Protein AF-A0A6B2CU46-F1 (afdb_monomer_lite)

Foldseek 3Di:
DCPDDDPLVVLLVVLVVQCVVAAPQKFKWKFFADPVRDTDIGTSVVCNVVSVCSVGRPRIDIDIDGDPWEKQKAKPNHRALEDEDAAFDKIKIKIFIPWFFQWKWKDKPPDPDIDIDGGGIGMDIDMDTHHNDFDKIKMKMWTQHPNRDIDIGIHIYGHKDWDWAWDKDQADDFFWWFQKKKAFFLVVLLLVLCVCQVVQFWWKKWKFDADDDPVDTDTDIDIFGRRHDVSSVVVNVVSVVVCVRDRTMTIMTGTPGTDGDDPVNNVSSPPHRMMTTTIDTDID

Sequence (284 aa):
MWRGRLQEWAVEAFLRQLAQLSTGSSRLYVVYRRPSGEEVKRAVDELLAARSEWSFLTEGRVVEEVLQRGIDVRVDGTPAPVVERAPGSRLVVEVVATDDLLAVRHRLNVWAEEREEGVSGRRYVFEVEAPAEPGAYALEVEGVFRDGARDRKTVTIKVRGRCRRGVTKFEVGPGDVLRAVQATSVQDAESLLNYFAGRGLVFVFEVGARKADPETELSLNAKFAVSGAEARNRALRLLRAVQDVSPAVDAVFRFKQPAAVDEDMVQRFKGRPLKYEVEVEEEC

pLDDT: mean 89.03, std 9.2, range [34.53, 98.0]

Radius of gyration: 34.86 Å; chains: 1; bounding box: 71×40×106 Å

Structure (mmCIF, N/CA/C/O backbone):
data_AF-A0A6B2CU46-F1
#
_entry.id   AF-A0A6B2CU46-F1
#
loop_
_atom_site.group_PDB
_atom_site.id
_atom_site.type_symbol
_atom_site.label_atom_id
_atom_site.label_alt_id
_atom_site.label_comp_id
_atom_site.label_asym_id
_atom_site.label_entity_id
_atom_site.label_seq_id
_atom_site.pdbx_PDB_ins_code
_atom_site.Cartn_x
_atom_site.Cartn_y
_atom_site.Cartn_z
_atom_site.occupancy
_atom_site.B_iso_or_equiv
_atom_site.auth_seq_id
_atom_site.auth_comp_id
_atom_site.auth_asym_id
_atom_site.auth_atom_id
_atom_site.pdbx_PDB_model_num
ATOM 1 N N . MET A 1 1 ? -33.446 9.745 72.083 1.00 34.69 1 MET A N 1
ATOM 2 C CA . MET A 1 1 ? -32.375 8.911 71.496 1.00 34.69 1 MET A CA 1
ATOM 3 C C . MET A 1 1 ? -32.648 8.791 69.994 1.00 34.69 1 MET A C 1
ATOM 5 O O . MET A 1 1 ? -33.340 7.877 69.572 1.00 34.69 1 MET A O 1
ATOM 9 N N . TRP A 1 2 ? -32.220 9.776 69.196 1.00 34.53 2 TRP A N 1
ATOM 10 C CA . TRP A 1 2 ? -32.436 9.796 67.741 1.00 34.53 2 TRP A CA 1
ATOM 11 C C . TRP A 1 2 ? -31.363 8.930 67.073 1.00 34.53 2 TRP A C 1
ATOM 13 O O . TRP A 1 2 ? -30.289 9.417 66.736 1.00 34.53 2 TRP A O 1
ATOM 23 N N . ARG A 1 3 ? -31.609 7.623 66.938 1.00 42.53 3 ARG A N 1
ATOM 24 C CA . ARG A 1 3 ? -30.799 6.789 66.039 1.00 42.53 3 ARG A CA 1
ATOM 25 C C . ARG A 1 3 ? -31.138 7.210 64.611 1.00 42.53 3 ARG A C 1
ATOM 27 O O . ARG A 1 3 ? -32.298 7.120 64.212 1.00 42.53 3 ARG A O 1
ATOM 34 N N . GLY A 1 4 ? -30.147 7.749 63.903 1.00 51.62 4 GLY A N 1
ATOM 35 C CA . GLY A 1 4 ? -30.288 8.322 62.569 1.00 51.62 4 GLY A CA 1
ATOM 36 C C . GLY A 1 4 ? -30.968 7.359 61.603 1.00 51.62 4 GLY A C 1
ATOM 37 O O . GLY A 1 4 ? -30.403 6.333 61.236 1.00 51.62 4 GLY A O 1
ATOM 38 N N . ARG A 1 5 ? -32.195 7.692 61.191 1.00 61.97 5 ARG A N 1
ATOM 39 C CA . ARG A 1 5 ? -32.787 7.108 59.988 1.00 61.97 5 ARG A CA 1
ATOM 40 C C . ARG A 1 5 ? -32.054 7.707 58.797 1.00 61.97 5 ARG A C 1
ATOM 42 O O . ARG A 1 5 ? -32.047 8.927 58.643 1.00 61.97 5 ARG A O 1
ATOM 49 N N . LEU A 1 6 ? -31.458 6.844 57.981 1.00 67.56 6 LEU A N 1
ATOM 50 C CA . LEU A 1 6 ? -30.960 7.202 56.660 1.00 67.56 6 LEU A CA 1
ATOM 51 C C . LEU A 1 6 ? -32.095 7.906 55.902 1.00 67.56 6 LEU A C 1
ATOM 53 O O . LEU A 1 6 ? -33.184 7.350 55.755 1.00 67.56 6 LEU A O 1
ATOM 57 N N . GLN A 1 7 ? -31.876 9.148 55.482 1.00 81.62 7 GLN A N 1
ATOM 58 C CA . GLN A 1 7 ? -32.862 9.871 54.691 1.00 81.62 7 GLN A CA 1
ATOM 59 C C . GLN A 1 7 ? -32.649 9.511 53.221 1.00 81.62 7 GLN A C 1
ATOM 61 O O . GLN A 1 7 ? -31.747 10.043 52.582 1.00 81.62 7 GLN A O 1
ATOM 66 N N . GLU A 1 8 ? -33.458 8.587 52.693 1.00 83.25 8 GLU A N 1
ATOM 67 C CA . GLU A 1 8 ? -33.304 8.065 51.324 1.00 83.25 8 GLU A CA 1
ATOM 68 C C . GLU A 1 8 ? -33.264 9.174 50.266 1.00 83.25 8 GLU A C 1
ATOM 70 O O . GLU A 1 8 ? -32.451 9.116 49.351 1.00 83.25 8 GLU A O 1
ATOM 75 N N . TRP A 1 9 ? -34.064 10.232 50.431 1.00 86.88 9 TRP A N 1
ATOM 76 C CA . TRP A 1 9 ? -34.057 11.380 49.519 1.00 86.88 9 TRP A CA 1
ATOM 77 C C . TRP A 1 9 ? -32.699 12.101 49.481 1.00 86.88 9 TRP A C 1
ATOM 79 O O . TRP A 1 9 ? -32.288 12.581 48.426 1.00 86.88 9 TRP A O 1
ATOM 89 N N . ALA A 1 10 ? -31.987 12.161 50.611 1.00 86.06 10 ALA A N 1
ATOM 90 C CA . ALA A 1 10 ? -30.682 12.806 50.706 1.00 86.06 10 ALA A CA 1
ATOM 91 C C . ALA A 1 10 ? -29.593 11.939 50.059 1.00 86.06 10 ALA A C 1
ATOM 93 O O . ALA A 1 10 ? -28.716 12.465 49.378 1.00 86.06 10 ALA A O 1
ATOM 94 N N . VAL A 1 11 ? -29.686 10.612 50.211 1.00 87.75 11 VAL A N 1
ATOM 95 C CA . VAL A 1 11 ? -28.794 9.661 49.529 1.00 87.75 11 VAL A CA 1
ATOM 96 C C . VAL A 1 11 ? -29.018 9.703 48.020 1.00 87.75 11 VAL A C 1
ATOM 98 O O . VAL A 1 11 ? -28.054 9.779 47.265 1.00 87.75 11 VAL A O 1
ATOM 101 N N . GLU A 1 12 ? -30.273 9.738 47.570 1.00 91.12 12 GLU A N 1
ATOM 102 C CA . GLU A 1 12 ? -30.599 9.864 46.150 1.00 91.12 12 GLU A CA 1
ATOM 103 C C . GLU A 1 12 ? -30.050 11.167 45.552 1.00 91.12 12 GLU A C 1
ATOM 105 O O . GLU A 1 12 ? -29.415 11.140 44.499 1.00 91.12 12 GLU A O 1
ATOM 110 N N . ALA A 1 13 ? -30.255 12.304 46.226 1.00 89.50 13 ALA A N 1
ATOM 111 C CA . ALA A 1 13 ? -29.740 13.599 45.782 1.00 89.50 13 ALA A CA 1
ATOM 112 C C . ALA A 1 13 ? -28.205 13.610 45.711 1.00 89.50 13 ALA A C 1
ATOM 114 O O . ALA A 1 13 ? -27.639 14.073 44.721 1.00 89.50 13 ALA A O 1
ATOM 115 N N . PHE A 1 14 ? -27.540 13.038 46.717 1.00 90.00 14 PHE A N 1
ATOM 116 C CA . PHE A 1 14 ? -26.087 12.902 46.748 1.00 90.00 14 PHE A CA 1
ATOM 117 C C . PHE A 1 14 ? -25.562 12.022 45.607 1.00 90.00 14 PHE A C 1
ATOM 119 O O . PHE A 1 14 ? -24.661 12.433 44.880 1.00 90.00 14 PHE A O 1
ATOM 126 N N . LEU A 1 15 ? -26.153 10.844 45.385 1.00 91.31 15 LEU A N 1
ATOM 127 C CA . LEU A 1 15 ? -25.766 9.956 44.286 1.00 91.31 15 LEU A CA 1
ATOM 128 C C . LEU A 1 15 ? -26.028 10.599 42.917 1.00 91.31 15 LEU A C 1
ATOM 130 O O . LEU A 1 15 ? -25.202 10.476 42.020 1.00 91.31 15 LEU A O 1
ATOM 134 N N . ARG A 1 16 ? -27.124 11.351 42.748 1.00 90.94 16 ARG A N 1
ATOM 135 C CA . ARG A 1 16 ? -27.371 12.126 41.519 1.00 90.94 16 ARG A CA 1
ATOM 136 C C . ARG A 1 16 ? -26.313 13.210 41.306 1.00 90.94 16 ARG A C 1
ATOM 138 O O . ARG A 1 16 ? -25.863 13.390 40.180 1.00 90.94 16 ARG A O 1
ATOM 145 N N . GLN A 1 17 ? -25.886 13.894 42.365 1.00 89.69 17 GLN A N 1
ATOM 146 C CA . GLN A 1 17 ? -24.805 14.878 42.292 1.00 89.69 17 GLN A CA 1
ATOM 147 C C . GLN A 1 17 ? -23.464 14.216 41.936 1.00 89.69 17 GLN A C 1
ATOM 149 O O . GLN A 1 17 ? -22.749 14.715 41.074 1.00 89.69 17 GLN A O 1
ATOM 154 N N . LEU A 1 18 ? -23.137 13.060 42.522 1.00 87.31 18 LEU A N 1
ATOM 155 C CA . LEU A 1 18 ? -21.948 12.290 42.139 1.00 87.31 18 LEU A CA 1
ATOM 156 C C . LEU A 1 18 ? -22.021 11.785 40.687 1.00 87.31 18 LEU A C 1
ATOM 158 O O . LEU A 1 18 ? -21.016 11.788 39.979 1.00 87.31 18 LEU A O 1
ATOM 162 N N . ALA A 1 19 ? -23.201 11.390 40.209 1.00 84.06 19 ALA A N 1
ATOM 163 C CA . ALA A 1 19 ? -23.390 10.998 38.815 1.00 84.06 19 ALA A CA 1
ATOM 164 C C . ALA A 1 19 ? -23.128 12.175 37.861 1.00 84.06 19 ALA A C 1
ATOM 166 O O . ALA A 1 19 ? -22.536 11.977 36.807 1.00 84.06 19 ALA A O 1
ATOM 167 N N . GLN A 1 20 ? -23.502 13.400 38.252 1.00 82.81 20 GLN A N 1
ATOM 168 C CA . GLN A 1 20 ? -23.195 14.624 37.500 1.00 82.81 20 GLN A CA 1
ATOM 169 C C . GLN A 1 20 ? -21.708 15.002 37.531 1.00 82.81 20 GLN A C 1
ATOM 171 O O . GLN A 1 20 ? -21.229 15.642 36.601 1.00 82.81 20 GLN A O 1
ATOM 176 N N . LEU A 1 21 ? -20.990 14.634 38.598 1.00 80.25 21 LEU A N 1
ATOM 177 C CA . LEU A 1 21 ? -19.546 14.860 38.729 1.00 80.25 21 LEU A CA 1
ATOM 178 C C . LEU A 1 21 ? -18.707 13.806 38.001 1.00 80.25 21 LEU A C 1
ATOM 180 O O . LEU A 1 21 ? -17.525 14.038 37.761 1.00 80.25 21 LEU A O 1
ATOM 184 N N . SER A 1 22 ? -19.297 12.661 37.651 1.00 71.88 22 SER A N 1
ATOM 185 C CA . SER A 1 22 ? -18.637 11.704 36.767 1.00 71.88 22 SER A CA 1
ATOM 186 C C . SER A 1 22 ? -18.470 12.352 35.398 1.00 71.88 22 SER A C 1
ATOM 188 O O . SER A 1 22 ? -19.423 12.865 34.810 1.00 71.88 22 SER A O 1
ATOM 190 N N . THR A 1 23 ? -17.240 12.357 34.907 1.00 64.56 23 THR A N 1
ATOM 191 C CA . THR A 1 23 ? -16.899 12.926 33.608 1.00 64.56 23 THR A CA 1
ATOM 192 C C . THR A 1 23 ? -16.724 11.808 32.591 1.00 64.56 23 THR A C 1
ATOM 194 O O . THR A 1 23 ? -16.854 10.623 32.895 1.00 64.56 23 THR A O 1
ATOM 197 N N . GLY A 1 24 ? -16.393 12.166 31.356 1.00 58.47 24 GLY A N 1
ATOM 198 C CA . GLY A 1 24 ? -15.990 11.161 30.387 1.00 58.47 24 GLY A CA 1
ATOM 199 C C . GLY A 1 24 ? -14.755 10.362 30.782 1.00 58.47 24 GLY A C 1
ATOM 200 O O . GLY A 1 24 ? -14.690 9.143 30.669 1.00 58.47 24 GLY A O 1
ATOM 201 N N . SER A 1 25 ? -13.755 11.061 31.295 1.00 63.88 25 SER A N 1
ATOM 202 C CA . SER A 1 25 ? -12.465 10.481 31.648 1.00 63.88 25 SER A CA 1
ATOM 203 C C . SER A 1 25 ? -12.424 9.881 33.049 1.00 63.88 25 SER A C 1
ATOM 205 O O . SER A 1 25 ? -11.448 9.214 33.382 1.00 63.88 25 SER A O 1
ATOM 207 N N . SER A 1 26 ? -13.437 10.116 33.884 1.00 72.25 26 SER A N 1
ATOM 208 C CA . SER A 1 26 ? -13.457 9.624 35.256 1.00 72.25 26 SER A CA 1
ATOM 209 C C . SER A 1 26 ? -14.847 9.218 35.713 1.00 72.25 26 SER A C 1
ATOM 211 O O . SER A 1 26 ? -15.834 9.918 35.495 1.00 72.25 26 SER A O 1
ATOM 213 N N . ARG A 1 27 ? -14.927 8.069 36.380 1.00 82.31 27 ARG A N 1
ATOM 214 C CA . ARG A 1 27 ? -16.175 7.563 36.948 1.00 82.31 27 ARG A CA 1
ATOM 215 C C . ARG A 1 27 ? -16.039 7.452 38.448 1.00 82.31 27 ARG A C 1
ATOM 217 O O . ARG A 1 27 ? -15.029 6.970 38.963 1.00 82.31 27 ARG A O 1
ATOM 224 N N . LEU A 1 28 ? -17.073 7.915 39.138 1.00 84.94 28 LEU A N 1
ATOM 225 C CA . LEU A 1 28 ? -17.139 7.836 40.584 1.00 84.94 28 LEU A CA 1
ATOM 226 C C . LEU A 1 28 ? -17.748 6.499 41.003 1.00 84.94 28 LEU A C 1
ATOM 228 O O . LEU A 1 28 ? -18.774 6.049 40.483 1.00 84.94 28 LEU A O 1
ATOM 232 N N . TYR A 1 29 ? -17.098 5.882 41.977 1.00 90.56 29 TYR A N 1
ATOM 233 C CA . TYR A 1 29 ? -17.535 4.675 42.655 1.00 90.56 29 TYR A CA 1
ATOM 234 C C . TYR A 1 29 ? -17.747 4.981 44.131 1.00 90.56 29 TYR A C 1
ATOM 236 O O . TYR A 1 29 ? -17.092 5.858 44.694 1.00 90.56 29 TYR A O 1
ATOM 244 N N . VAL A 1 30 ? -18.612 4.211 44.784 1.00 92.31 30 VAL A N 1
ATOM 245 C CA . VAL A 1 30 ? -18.645 4.148 46.246 1.00 92.31 30 VAL A CA 1
ATOM 246 C C . VAL A 1 30 ? -18.115 2.788 46.671 1.00 92.31 30 VAL A C 1
ATOM 248 O O . VAL A 1 30 ? -18.623 1.748 46.244 1.00 92.31 30 VAL A O 1
ATOM 251 N N . VAL A 1 31 ? -17.066 2.808 47.491 1.00 94.12 31 VAL A N 1
ATOM 252 C CA . VAL A 1 31 ? -16.520 1.623 48.153 1.00 94.12 31 VAL A CA 1
ATOM 253 C C . VAL A 1 31 ? -17.077 1.580 49.564 1.00 94.12 31 VAL A C 1
ATOM 255 O O . VAL A 1 31 ? -16.878 2.526 50.324 1.00 94.12 31 VAL A O 1
ATOM 258 N N . TYR A 1 32 ? -17.778 0.508 49.916 1.00 92.69 32 TYR A N 1
ATOM 259 C CA . TYR A 1 32 ? -18.438 0.362 51.210 1.00 92.69 32 TYR A CA 1
ATOM 260 C C . TYR A 1 32 ? -18.406 -1.097 51.683 1.00 92.69 32 TYR A C 1
ATOM 262 O O . TYR A 1 32 ? -18.176 -2.013 50.894 1.00 92.69 32 TYR A O 1
ATOM 270 N N . ARG A 1 33 ? -18.623 -1.331 52.981 1.00 92.50 33 ARG A N 1
ATOM 271 C CA . ARG A 1 33 ? -18.603 -2.677 53.568 1.00 92.50 33 ARG A CA 1
ATOM 272 C C . ARG A 1 33 ? -20.021 -3.177 53.832 1.00 92.50 33 ARG A C 1
ATOM 274 O O . ARG A 1 33 ? -20.821 -2.487 54.460 1.00 92.50 33 ARG A O 1
ATOM 281 N N . ARG A 1 34 ? -20.341 -4.383 53.364 1.00 90.25 34 ARG A N 1
ATOM 282 C CA . ARG A 1 34 ? -21.617 -5.054 53.657 1.00 90.25 34 ARG A CA 1
ATOM 283 C C . ARG A 1 34 ? -21.632 -5.612 55.089 1.00 90.25 34 ARG A C 1
ATOM 285 O O . ARG A 1 34 ? -20.566 -5.833 55.662 1.00 90.25 34 ARG A O 1
ATOM 292 N N . PRO A 1 35 ? -22.808 -5.944 55.659 1.00 85.25 35 PRO A N 1
ATOM 293 C CA . PRO A 1 35 ? -22.903 -6.576 56.981 1.00 85.25 35 PRO A CA 1
ATOM 294 C C . PRO A 1 35 ? -22.145 -7.906 57.093 1.00 85.25 35 PRO A C 1
ATOM 296 O O . PRO A 1 35 ? -21.749 -8.296 58.185 1.00 85.25 35 PRO A O 1
ATOM 299 N N . SER A 1 36 ? -21.915 -8.586 55.965 1.00 87.50 36 SER A N 1
ATOM 300 C CA . SER A 1 36 ? -21.081 -9.790 55.870 1.00 87.50 36 SER A CA 1
ATOM 301 C C . SER A 1 36 ? -19.582 -9.529 56.082 1.00 87.50 36 SER A C 1
ATOM 303 O O . SER A 1 36 ? -18.818 -10.481 56.203 1.00 87.50 36 SER A O 1
ATOM 305 N N . GLY A 1 37 ? -19.147 -8.266 56.101 1.00 86.56 37 GLY A N 1
ATOM 306 C CA . GLY A 1 37 ? -17.740 -7.865 56.168 1.00 86.56 37 GLY A CA 1
ATOM 307 C C . GLY A 1 37 ? -17.064 -7.682 54.804 1.00 86.56 37 GLY A C 1
ATOM 308 O O . GLY A 1 37 ? -15.946 -7.174 54.752 1.00 86.56 37 GLY A O 1
ATOM 309 N N . GLU A 1 38 ? -17.738 -8.039 53.708 1.00 90.50 38 GLU A N 1
ATOM 310 C CA . GLU A 1 38 ? -17.250 -7.876 52.332 1.00 90.50 38 GLU A CA 1
ATOM 311 C C . GLU A 1 38 ? -17.122 -6.386 51.965 1.00 90.50 38 GLU A C 1
ATOM 313 O O . GLU A 1 38 ? -18.088 -5.632 52.106 1.00 90.50 38 GLU A O 1
ATOM 318 N N . GLU A 1 39 ? -15.946 -5.952 51.494 1.00 92.38 39 GLU A N 1
ATOM 319 C CA . GLU A 1 39 ? -15.770 -4.627 50.883 1.00 92.38 39 GLU A CA 1
ATOM 320 C C . GLU A 1 39 ? -16.187 -4.702 49.409 1.00 92.38 39 GLU A C 1
ATOM 322 O O . GLU A 1 39 ? -15.648 -5.492 48.637 1.00 92.38 39 GLU A O 1
ATOM 327 N N . VAL A 1 40 ? -17.165 -3.885 49.028 1.00 91.88 40 VAL A N 1
ATOM 328 C CA . VAL A 1 40 ? -17.757 -3.865 47.691 1.00 91.88 40 VAL A CA 1
ATOM 329 C C . VAL A 1 40 ? -17.550 -2.488 47.082 1.00 91.88 40 VAL A C 1
ATOM 331 O O . VAL A 1 40 ? -17.683 -1.465 47.752 1.00 91.88 40 VAL A O 1
ATOM 334 N N . LYS A 1 41 ? -17.243 -2.462 45.787 1.00 92.75 41 LYS A N 1
ATOM 335 C CA . LYS A 1 41 ? -17.106 -1.247 44.989 1.00 92.75 41 LYS A CA 1
ATOM 336 C C . LYS A 1 41 ? -18.197 -1.218 43.927 1.00 92.75 41 LYS A C 1
ATOM 338 O O . LYS A 1 41 ? -18.293 -2.146 43.127 1.00 92.75 41 LYS A O 1
ATOM 343 N N . ARG A 1 42 ? -19.005 -0.159 43.908 1.00 89.31 42 ARG A N 1
ATOM 344 C CA . ARG A 1 42 ? -20.113 0.008 42.954 1.00 89.31 42 ARG A CA 1
ATOM 345 C C . ARG A 1 42 ? -20.065 1.357 42.266 1.00 89.31 42 ARG A C 1
ATOM 347 O O . ARG A 1 42 ? -19.739 2.358 42.901 1.00 89.31 42 ARG A O 1
ATOM 354 N N . ALA A 1 43 ? -20.392 1.372 40.977 1.00 87.06 43 ALA A N 1
ATOM 355 C CA . ALA A 1 43 ? -20.532 2.613 40.233 1.00 87.06 43 ALA A CA 1
ATOM 356 C C . ALA A 1 43 ? -21.768 3.390 40.720 1.00 87.06 43 ALA A C 1
ATOM 358 O O . ALA A 1 43 ? -22.761 2.797 41.146 1.00 87.06 43 ALA A O 1
ATOM 359 N N . VAL A 1 44 ? -21.709 4.722 40.684 1.00 88.81 44 VAL A N 1
ATOM 360 C CA . VAL A 1 44 ? -22.781 5.577 41.225 1.00 88.81 44 VAL A CA 1
ATOM 361 C C . VAL A 1 44 ? -24.124 5.379 40.504 1.00 88.81 44 VAL A C 1
ATOM 363 O O . VAL A 1 44 ? -25.173 5.394 41.145 1.00 88.81 44 VAL A O 1
ATOM 366 N N . ASP A 1 45 ? -24.117 5.144 39.196 1.00 82.56 45 ASP A N 1
ATOM 367 C CA . ASP A 1 45 ? -25.310 4.856 38.391 1.00 82.56 45 ASP A CA 1
ATOM 368 C C . ASP A 1 45 ? -25.920 3.479 38.699 1.00 82.56 45 ASP A C 1
ATOM 370 O O . ASP A 1 45 ? -27.141 3.355 38.791 1.00 82.56 45 ASP A O 1
ATOM 374 N N . GLU A 1 46 ? -25.088 2.466 38.964 1.00 86.94 46 GLU A N 1
ATOM 375 C CA . GLU A 1 46 ? -25.563 1.174 39.477 1.00 86.94 46 GLU A CA 1
ATOM 376 C C . GLU A 1 46 ? -26.209 1.331 40.860 1.00 86.94 46 GLU A C 1
ATOM 378 O O . GLU A 1 46 ? -27.262 0.750 41.128 1.00 86.94 46 GLU A O 1
ATOM 383 N N . LEU A 1 47 ? -25.620 2.156 41.735 1.00 90.31 47 LEU A N 1
ATOM 384 C CA . LEU A 1 47 ? -26.178 2.439 43.060 1.00 90.31 47 LEU A CA 1
ATOM 385 C C . LEU A 1 47 ? -27.507 3.185 42.978 1.00 90.31 47 LEU A C 1
ATOM 387 O O . LEU A 1 47 ? -28.398 2.896 43.773 1.00 90.31 47 LEU A O 1
ATOM 391 N N . LEU A 1 48 ? -27.685 4.093 42.016 1.00 88.69 48 LEU A N 1
ATOM 392 C CA . LEU A 1 48 ? -28.972 4.757 41.783 1.00 88.69 48 LEU A CA 1
ATOM 393 C C . LEU A 1 48 ? -30.093 3.751 41.459 1.00 88.69 48 LEU A C 1
ATOM 395 O O . LEU A 1 48 ? -31.240 3.978 41.851 1.00 88.69 48 LEU A O 1
ATOM 399 N N . ALA A 1 49 ? -29.765 2.628 40.811 1.00 86.50 49 ALA A N 1
ATOM 400 C CA . ALA A 1 49 ? -30.696 1.527 40.557 1.00 86.50 49 ALA A CA 1
ATOM 401 C C . ALA A 1 49 ? -30.836 0.554 41.750 1.00 86.50 49 ALA A C 1
ATOM 403 O O . ALA A 1 49 ? -31.902 -0.029 41.951 1.00 86.50 49 ALA A O 1
ATOM 404 N N . ALA A 1 50 ? -29.797 0.395 42.576 1.00 89.00 50 ALA A N 1
ATOM 405 C CA . ALA A 1 50 ? -29.730 -0.568 43.679 1.00 89.00 50 ALA A CA 1
ATOM 406 C C . ALA A 1 50 ? -30.032 0.052 45.061 1.00 89.00 50 ALA A C 1
ATOM 408 O O . ALA A 1 50 ? -29.208 0.015 45.978 1.00 89.00 50 ALA A O 1
ATOM 409 N N . ARG A 1 51 ? -31.249 0.586 45.246 1.00 88.38 51 ARG A N 1
ATOM 410 C CA . ARG A 1 51 ? -31.678 1.267 46.492 1.00 88.38 51 ARG A CA 1
ATOM 411 C C . ARG A 1 51 ? -31.484 0.448 47.773 1.00 88.38 51 ARG A C 1
ATOM 413 O O . ARG A 1 51 ? -31.203 1.011 48.826 1.00 88.38 51 ARG A O 1
ATOM 420 N N . SER A 1 52 ? -31.596 -0.878 47.695 1.00 88.25 52 SER A N 1
ATOM 421 C CA . SER A 1 52 ? -31.394 -1.782 48.837 1.00 88.25 52 SER A CA 1
ATOM 422 C C . SER A 1 52 ? -29.976 -1.746 49.414 1.00 88.25 52 SER A C 1
ATOM 424 O O . SER A 1 52 ? -29.771 -2.184 50.541 1.00 88.25 52 SER A O 1
ATOM 426 N N . GLU A 1 53 ? -28.992 -1.249 48.661 1.00 86.25 53 GLU A N 1
ATOM 427 C CA . GLU A 1 53 ? -27.602 -1.154 49.116 1.00 86.25 53 GLU A CA 1
ATOM 428 C C . GLU A 1 53 ? -27.300 0.172 49.842 1.00 86.25 53 GLU A C 1
ATOM 430 O O . GLU A 1 53 ? -26.246 0.316 50.461 1.00 86.25 53 GLU A O 1
ATOM 435 N N . TRP A 1 54 ? -28.228 1.138 49.835 1.00 90.88 54 TRP A N 1
ATOM 436 C CA . TRP A 1 54 ? -27.984 2.496 50.340 1.00 90.88 54 TRP A CA 1
ATOM 437 C C . TRP A 1 54 ? -27.714 2.567 51.842 1.00 90.88 54 TRP A C 1
ATOM 439 O O . TRP A 1 54 ? -26.946 3.417 52.291 1.00 90.88 54 TRP A O 1
ATOM 449 N N . SER A 1 55 ? -28.282 1.647 52.625 1.00 87.12 55 SER A N 1
ATOM 450 C CA . SER A 1 55 ? -28.042 1.567 54.071 1.00 87.12 55 SER A CA 1
ATOM 451 C C . SER A 1 55 ? -26.578 1.304 54.430 1.00 87.12 55 SER A C 1
ATOM 453 O O . SER A 1 55 ? -26.162 1.595 55.550 1.00 87.12 55 SER A O 1
ATOM 455 N N . PHE A 1 56 ? -25.794 0.760 53.497 1.00 87.62 56 PHE A N 1
ATOM 456 C CA . PHE A 1 56 ? -24.392 0.411 53.717 1.00 87.62 56 PHE A CA 1
ATOM 457 C C . PHE A 1 56 ? -23.425 1.529 53.308 1.00 87.62 56 PHE A C 1
ATOM 459 O O . PHE A 1 56 ? -22.237 1.449 53.604 1.00 87.62 56 PHE A O 1
ATOM 466 N N . LEU A 1 57 ? -23.920 2.597 52.674 1.00 88.06 57 LEU A N 1
ATOM 467 C CA . LEU A 1 57 ? -23.086 3.692 52.172 1.00 88.06 57 LEU A CA 1
ATOM 468 C C . LEU A 1 57 ? -22.604 4.644 53.275 1.00 88.06 57 LEU A C 1
ATOM 470 O O . LEU A 1 57 ? -21.713 5.447 53.028 1.00 88.06 57 LEU A O 1
ATOM 474 N N . THR A 1 58 ? -23.165 4.556 54.485 1.00 82.62 58 THR A N 1
ATOM 475 C CA . THR A 1 58 ? -22.878 5.470 55.608 1.00 82.62 58 THR A CA 1
ATOM 476 C C . THR A 1 58 ? -21.401 5.486 56.020 1.00 82.62 58 THR A C 1
ATOM 478 O O . THR A 1 58 ? -20.893 6.522 56.433 1.00 82.62 58 THR A O 1
ATOM 481 N N . GLU A 1 59 ? -20.712 4.350 55.887 1.00 82.19 59 GLU A N 1
ATOM 482 C CA . GLU A 1 59 ? -19.264 4.209 56.127 1.00 82.19 59 GLU A CA 1
ATOM 483 C C . GLU A 1 59 ? -18.466 4.122 54.814 1.00 82.19 59 GLU A C 1
ATOM 485 O O . GLU A 1 59 ? -17.270 3.826 54.805 1.00 82.19 59 GLU A O 1
ATOM 490 N N . GLY A 1 60 ? -19.143 4.333 53.685 1.00 86.00 60 GLY A N 1
ATOM 491 C CA . GLY A 1 60 ? -18.554 4.254 52.363 1.00 86.00 60 GLY A CA 1
ATOM 492 C C . GLY A 1 60 ? -17.682 5.464 52.047 1.00 86.00 60 GLY A C 1
ATOM 493 O O . GLY A 1 60 ? -17.896 6.571 52.540 1.00 86.00 60 GLY A O 1
ATOM 494 N N . ARG A 1 61 ? -16.705 5.255 51.168 1.00 91.31 61 ARG A N 1
ATOM 495 C CA . ARG A 1 61 ? -15.868 6.318 50.603 1.00 91.31 61 ARG A CA 1
ATOM 496 C C . ARG A 1 61 ? -16.105 6.432 49.106 1.00 91.31 61 ARG A C 1
ATOM 498 O O . ARG A 1 61 ? -16.249 5.421 48.418 1.00 91.31 61 ARG A O 1
ATOM 505 N N . VAL A 1 62 ? -16.118 7.663 48.607 1.00 90.81 62 VAL A N 1
ATOM 506 C CA . VAL A 1 62 ? -16.142 7.928 47.168 1.00 90.81 62 VAL A CA 1
ATOM 507 C C . VAL A 1 62 ? -14.734 7.725 46.622 1.00 90.81 62 VAL A C 1
ATOM 509 O O . VAL A 1 62 ? -13.768 8.239 47.183 1.00 90.81 62 VAL A O 1
ATOM 512 N N . VAL A 1 63 ? -14.622 6.959 45.544 1.00 90.69 63 VAL A N 1
ATOM 513 C CA . VAL A 1 63 ? -13.375 6.727 44.819 1.00 90.69 63 VAL A CA 1
ATOM 514 C C . VAL A 1 63 ? -13.582 7.182 43.388 1.00 90.69 63 VAL A C 1
ATOM 516 O O . VAL A 1 63 ? -14.505 6.726 42.715 1.00 90.69 63 VAL A O 1
ATOM 519 N N . GLU A 1 64 ? -12.724 8.083 42.932 1.00 84.44 64 GLU A N 1
ATOM 520 C CA . GLU A 1 64 ? -12.637 8.443 41.525 1.00 84.44 64 GLU A CA 1
ATOM 521 C C . GLU A 1 64 ? -11.671 7.492 40.829 1.00 84.44 64 GLU A C 1
ATOM 523 O O . GLU A 1 64 ? -10.542 7.300 41.281 1.00 84.44 64 GLU A O 1
ATOM 528 N N . GLU A 1 65 ? -12.110 6.904 39.722 1.00 81.00 65 GLU A N 1
ATOM 529 C CA . GLU A 1 65 ? -11.211 6.192 38.826 1.00 81.00 65 GLU A CA 1
ATOM 530 C C . GLU A 1 65 ? -11.186 6.842 37.461 1.00 81.00 65 GLU A C 1
ATOM 532 O O . GLU A 1 65 ? -12.227 7.046 36.832 1.00 81.00 65 GLU A O 1
ATOM 537 N N . VAL A 1 66 ? -9.969 7.111 36.994 1.00 71.75 66 VAL A N 1
ATOM 538 C CA . VAL A 1 66 ? -9.717 7.503 35.614 1.00 71.75 66 VAL A CA 1
ATOM 539 C C . VAL A 1 66 ? -9.993 6.289 34.737 1.00 71.75 66 VAL A C 1
ATOM 541 O O . VAL A 1 66 ? -9.289 5.279 34.807 1.00 71.75 66 VAL A O 1
ATOM 544 N N . LEU A 1 67 ? -11.038 6.376 33.922 1.00 66.94 67 LEU A N 1
ATOM 545 C CA . LEU A 1 67 ? -11.364 5.327 32.974 1.00 66.94 67 LEU A CA 1
ATOM 546 C C . LEU A 1 67 ? -10.378 5.416 31.810 1.00 66.94 67 LEU A C 1
ATOM 548 O O . LEU A 1 67 ? -10.385 6.383 31.049 1.00 66.94 67 LEU A O 1
ATOM 552 N N . GLN A 1 68 ? -9.543 4.389 31.639 1.00 70.56 68 GLN A N 1
ATOM 553 C CA . GLN A 1 68 ? -8.814 4.215 30.386 1.00 70.56 68 GLN A CA 1
ATOM 554 C C . GLN A 1 68 ? -9.816 3.772 29.316 1.00 70.56 68 GLN A C 1
ATOM 556 O O . GLN A 1 68 ? -10.171 2.597 29.187 1.00 70.56 68 GLN A O 1
ATOM 561 N N . ARG A 1 69 ? -10.340 4.761 28.590 1.00 83.88 69 ARG A N 1
ATOM 562 C CA . ARG A 1 69 ? -11.151 4.550 27.395 1.00 83.88 69 ARG A CA 1
ATOM 563 C C . ARG A 1 69 ?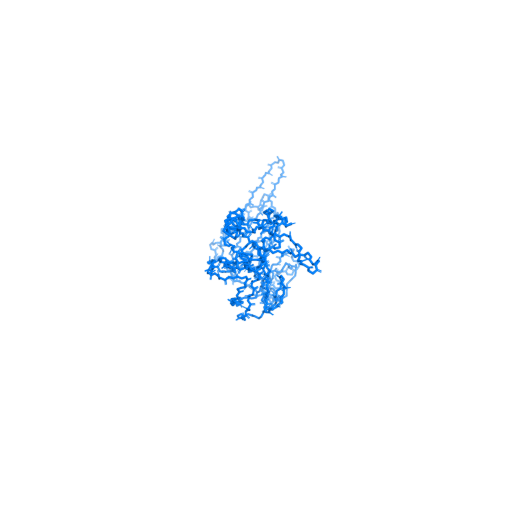 -10.296 3.815 26.377 1.00 83.88 69 ARG A C 1
ATOM 565 O O . ARG A 1 69 ? -9.220 4.280 26.015 1.00 83.88 69 ARG A O 1
ATOM 572 N N . GLY A 1 70 ? -10.765 2.650 25.965 1.00 85.88 70 GLY A N 1
ATOM 573 C CA . GLY A 1 70 ? -10.035 1.800 25.047 1.00 85.88 70 GLY A CA 1
ATOM 574 C C . GLY A 1 70 ? -10.984 0.877 24.318 1.00 85.88 70 GLY A C 1
ATOM 575 O O . GLY A 1 70 ? -12.010 0.460 24.867 1.00 85.88 70 GLY A O 1
ATOM 576 N N . ILE A 1 71 ? -10.633 0.583 23.076 1.00 92.50 71 ILE A N 1
ATOM 577 C CA . ILE A 1 71 ? -11.267 -0.464 22.296 1.00 92.50 71 ILE A CA 1
ATOM 578 C C . ILE A 1 71 ? -10.268 -1.588 22.035 1.00 92.50 71 ILE A C 1
ATOM 580 O O . ILE A 1 71 ? -9.087 -1.357 21.783 1.00 92.50 71 ILE A O 1
ATOM 584 N N . ASP A 1 72 ? -10.769 -2.810 22.039 1.00 90.88 72 ASP A N 1
ATOM 585 C CA . ASP A 1 72 ? -10.116 -3.974 21.469 1.00 90.88 72 ASP A CA 1
ATOM 586 C C . ASP A 1 72 ? -10.821 -4.330 20.165 1.00 90.88 72 ASP A C 1
ATOM 588 O O . ASP A 1 72 ? -12.052 -4.351 20.091 1.00 90.88 72 ASP A O 1
ATOM 592 N N . VAL A 1 73 ? -10.035 -4.632 19.133 1.00 92.69 73 VAL A N 1
ATOM 593 C CA . VAL A 1 73 ? -10.553 -5.069 17.836 1.00 92.69 73 VAL A CA 1
ATOM 594 C C . VAL A 1 73 ? -10.178 -6.525 17.623 1.00 92.69 73 VAL A C 1
ATOM 596 O O . VAL A 1 73 ? -9.014 -6.912 17.747 1.00 92.69 73 VAL A O 1
ATOM 599 N N . ARG A 1 74 ? -11.177 -7.338 17.299 1.00 93.06 74 ARG A N 1
ATOM 600 C CA . ARG A 1 74 ? -11.025 -8.751 16.965 1.00 93.06 74 ARG A CA 1
ATOM 601 C C . ARG A 1 74 ? -11.525 -8.978 15.556 1.00 93.06 74 ARG A C 1
ATOM 603 O O . ARG A 1 74 ? -12.540 -8.421 15.152 1.00 93.06 74 ARG A O 1
ATOM 610 N N . VAL A 1 75 ? -10.824 -9.826 14.824 1.00 91.62 75 VAL A N 1
ATOM 611 C CA . VAL A 1 75 ? -11.224 -10.226 13.481 1.00 91.62 75 VAL A CA 1
ATOM 612 C C . VAL A 1 75 ? -11.466 -11.722 13.482 1.00 91.62 75 VAL A C 1
ATOM 614 O O . VAL A 1 75 ? -10.604 -12.492 13.904 1.00 91.62 75 VAL A O 1
ATOM 617 N N . ASP A 1 76 ? -12.666 -12.119 13.067 1.00 89.75 76 ASP A N 1
ATOM 618 C CA . ASP A 1 76 ? -13.165 -13.494 13.128 1.00 89.75 76 ASP A CA 1
ATOM 619 C C . ASP A 1 76 ? -12.944 -14.122 14.520 1.00 89.75 76 ASP A C 1
ATOM 621 O O . ASP A 1 76 ? -12.452 -15.239 14.676 1.00 89.75 76 ASP A O 1
ATOM 625 N N . GLY A 1 77 ? -13.249 -13.339 15.563 1.00 84.00 77 GLY A N 1
ATOM 626 C CA . GLY A 1 77 ? -13.127 -13.730 16.970 1.00 84.00 77 GLY A CA 1
ATOM 627 C C . GLY A 1 77 ? -11.703 -13.723 17.539 1.00 84.00 77 GLY A C 1
ATOM 628 O O . GLY A 1 77 ? -11.537 -13.954 18.737 1.00 84.00 77 GLY A O 1
ATOM 629 N N . THR A 1 78 ? -10.677 -13.424 16.735 1.00 79.94 78 THR A N 1
ATOM 630 C CA . THR A 1 78 ? -9.274 -13.437 17.177 1.00 79.94 78 THR A CA 1
ATOM 631 C C . THR A 1 78 ? -8.731 -12.014 17.354 1.00 79.94 78 THR A C 1
ATOM 633 O O . THR A 1 78 ? -8.823 -11.211 16.423 1.00 79.94 78 THR A O 1
ATOM 636 N N . PRO A 1 79 ? -8.129 -11.671 18.510 1.00 78.81 79 PRO A N 1
ATOM 637 C CA . PRO A 1 79 ? -7.395 -10.420 18.674 1.00 78.81 79 PRO A CA 1
ATOM 638 C C . PRO A 1 79 ? -6.067 -10.524 17.917 1.00 78.81 79 PRO A C 1
ATOM 640 O O . PRO A 1 79 ? -5.071 -11.023 18.439 1.00 78.81 79 PRO A O 1
ATOM 643 N N . ALA A 1 80 ? -6.067 -10.104 16.655 1.00 74.88 80 ALA A N 1
ATOM 644 C CA . ALA A 1 80 ? -4.892 -10.142 15.798 1.00 74.88 80 ALA A CA 1
ATOM 645 C C . ALA A 1 80 ? -4.702 -8.782 15.110 1.00 74.88 80 ALA A C 1
ATOM 647 O O . ALA A 1 80 ? -5.594 -8.341 14.384 1.00 74.88 80 ALA A O 1
ATOM 648 N N . PRO A 1 81 ? -3.540 -8.121 15.279 1.00 78.75 81 PRO A N 1
ATOM 649 C CA . PRO A 1 81 ? -3.240 -6.882 14.561 1.00 78.75 81 PRO A CA 1
ATOM 650 C C . PRO A 1 81 ? -2.988 -7.126 13.068 1.00 78.75 81 PRO A C 1
ATOM 652 O O . PRO A 1 81 ? -2.971 -6.180 12.284 1.00 78.75 81 PRO A O 1
ATOM 655 N N . VAL A 1 82 ? -2.774 -8.384 12.667 1.00 87.94 82 VAL A N 1
ATOM 656 C CA . VAL A 1 82 ? -2.540 -8.799 11.284 1.00 87.94 82 VAL A CA 1
ATOM 657 C C . VAL A 1 82 ? -3.358 -10.053 10.990 1.00 87.94 82 VAL A C 1
ATOM 659 O O . VAL A 1 82 ? -3.290 -11.020 11.746 1.00 87.94 82 VAL A O 1
ATOM 662 N N . VAL A 1 83 ? -4.094 -10.054 9.882 1.00 91.44 83 VAL A N 1
ATOM 663 C CA . VAL A 1 83 ? -4.892 -11.195 9.414 1.00 91.44 83 VAL A CA 1
ATOM 664 C C . VAL A 1 83 ? -4.631 -11.477 7.943 1.00 91.44 83 VAL A C 1
ATOM 666 O O . VAL A 1 83 ? -4.454 -10.555 7.155 1.00 91.44 83 VAL A O 1
ATOM 669 N N . GLU A 1 84 ? -4.628 -12.753 7.563 1.00 90.81 84 GLU A N 1
ATOM 670 C CA . GLU A 1 84 ? -4.458 -13.181 6.171 1.00 90.81 84 GLU A CA 1
ATOM 671 C C . GLU A 1 84 ? -5.778 -13.643 5.565 1.00 90.81 84 GLU A C 1
ATOM 673 O O . GLU A 1 84 ? -6.497 -14.441 6.166 1.00 90.81 84 GLU A O 1
ATOM 678 N N . ARG A 1 85 ? -6.105 -13.174 4.364 1.00 91.88 85 ARG A N 1
ATOM 679 C CA . ARG A 1 85 ? -7.388 -13.429 3.708 1.00 91.88 85 ARG A CA 1
ATOM 680 C C . ARG A 1 85 ? -7.231 -13.701 2.221 1.00 91.88 85 ARG A C 1
ATOM 682 O O . ARG A 1 85 ? -6.251 -13.304 1.601 1.00 91.88 85 ARG A O 1
ATOM 689 N N . ALA A 1 86 ? -8.213 -14.397 1.658 1.00 90.06 86 ALA A N 1
ATOM 690 C CA . ALA A 1 86 ? -8.325 -14.550 0.214 1.00 90.06 86 ALA A CA 1
ATOM 691 C C . ALA A 1 86 ? -8.929 -13.272 -0.408 1.00 90.06 86 ALA A C 1
ATOM 693 O O . ALA A 1 86 ? -9.695 -12.578 0.277 1.00 90.06 86 ALA A O 1
ATOM 694 N N . PRO A 1 87 ? -8.639 -12.977 -1.686 1.00 90.38 87 PRO A N 1
ATOM 695 C CA . PRO A 1 87 ? -9.263 -11.870 -2.404 1.00 90.38 87 PRO A CA 1
ATOM 696 C C . PRO A 1 87 ? -10.792 -11.924 -2.338 1.00 90.38 87 PRO A C 1
ATOM 698 O O . PRO A 1 87 ? -11.376 -12.993 -2.527 1.00 90.38 87 PRO A O 1
ATOM 701 N N . GLY A 1 88 ? -11.440 -10.793 -2.043 1.00 90.44 88 GLY A N 1
ATOM 702 C CA . GLY A 1 88 ? -12.907 -10.689 -1.963 1.00 90.44 88 GLY A CA 1
ATOM 703 C C . GLY A 1 88 ? -13.561 -11.458 -0.806 1.00 90.44 88 GLY A C 1
ATOM 704 O O . GLY A 1 88 ? -14.785 -11.539 -0.724 1.00 90.44 88 GLY A O 1
ATOM 705 N N . SER A 1 89 ? -12.779 -12.065 0.094 1.00 93.25 89 SER A N 1
ATOM 706 C CA . SER A 1 89 ? -13.351 -12.751 1.257 1.00 93.25 89 SER A CA 1
ATOM 707 C C . SER A 1 89 ? -13.886 -11.755 2.286 1.00 93.25 89 SER A C 1
ATOM 709 O O . SER A 1 89 ? -13.380 -10.644 2.427 1.00 93.25 89 SER A O 1
ATOM 711 N N . ARG A 1 90 ? -14.919 -12.159 3.027 1.00 94.06 90 ARG A N 1
ATOM 712 C CA . ARG A 1 90 ? -15.494 -11.342 4.099 1.00 94.06 90 ARG A CA 1
ATOM 713 C C . ARG A 1 90 ? -14.776 -11.599 5.415 1.00 94.06 90 ARG A C 1
ATOM 715 O O . ARG A 1 90 ? -14.479 -12.746 5.743 1.00 94.06 90 ARG A O 1
ATOM 722 N N . LEU A 1 91 ? -14.533 -10.530 6.161 1.00 93.75 91 LEU A N 1
ATOM 723 C CA . LEU A 1 91 ? -14.050 -10.556 7.532 1.00 93.75 91 LEU A CA 1
ATOM 724 C C . LEU A 1 91 ? -15.142 -10.037 8.461 1.00 93.75 91 LEU A C 1
ATOM 726 O O . LEU A 1 91 ? -15.745 -8.999 8.180 1.00 93.75 91 LEU A O 1
ATOM 730 N N . VAL A 1 92 ? -15.338 -10.705 9.593 1.00 95.62 92 VAL A N 1
ATOM 731 C CA . VAL A 1 92 ? -16.177 -10.200 10.679 1.00 95.62 92 VAL A CA 1
ATOM 732 C C . VAL A 1 92 ? -15.292 -9.436 11.653 1.00 95.62 92 VAL A C 1
ATOM 734 O O . VAL A 1 92 ? -14.382 -10.003 12.259 1.00 95.62 92 VAL A O 1
ATOM 737 N N . VAL A 1 93 ? -15.552 -8.142 11.810 1.00 95.69 93 VAL A N 1
ATOM 738 C CA . VAL A 1 93 ? -14.818 -7.259 12.716 1.00 95.69 93 VAL A CA 1
ATOM 739 C C . VAL A 1 93 ? -15.673 -6.994 13.943 1.00 95.69 93 VAL A C 1
ATOM 741 O O . VAL A 1 93 ? -16.795 -6.504 13.851 1.00 95.69 93 VAL A O 1
ATOM 744 N N . GLU A 1 94 ? -15.127 -7.320 15.104 1.00 95.88 94 GLU A N 1
ATOM 745 C CA . GLU A 1 94 ? -15.732 -7.093 16.405 1.00 95.88 94 GLU A CA 1
ATOM 746 C C . GLU A 1 94 ? -14.943 -6.021 17.156 1.00 95.88 94 GLU A C 1
ATOM 748 O O . GLU A 1 94 ? -13.730 -6.130 17.331 1.00 95.88 94 GLU A O 1
ATOM 753 N N . VAL A 1 95 ? -15.652 -5.009 17.644 1.00 95.12 95 VAL A N 1
ATOM 754 C CA . VAL A 1 95 ? -15.123 -3.949 18.501 1.00 95.12 95 VAL A CA 1
ATOM 755 C C . VAL A 1 95 ? -15.677 -4.148 19.902 1.00 95.12 95 VAL A C 1
ATOM 757 O O . VAL A 1 95 ? -16.895 -4.173 20.090 1.00 95.12 95 VAL A O 1
ATOM 760 N N . VAL A 1 96 ? -14.787 -4.289 20.881 1.00 93.12 96 VAL A N 1
ATOM 761 C CA . VAL A 1 96 ? -15.123 -4.428 22.302 1.00 93.12 96 VAL A CA 1
ATOM 762 C C . VAL A 1 96 ? -14.536 -3.244 23.051 1.00 93.12 96 VAL A C 1
ATOM 764 O O . VAL A 1 96 ? -13.327 -3.057 23.069 1.00 93.12 96 VAL A O 1
ATOM 767 N N . ALA A 1 97 ? -15.384 -2.438 23.667 1.00 91.06 97 ALA A N 1
ATOM 768 C CA . ALA A 1 97 ? -14.990 -1.230 24.368 1.00 91.06 97 ALA A CA 1
ATOM 769 C C . ALA A 1 97 ? -15.016 -1.419 25.887 1.00 91.06 97 ALA A C 1
ATOM 771 O O . ALA A 1 97 ? -15.807 -2.199 26.427 1.00 91.06 97 ALA A O 1
ATOM 772 N N . THR A 1 98 ? -14.184 -0.652 26.594 1.00 87.06 98 THR A N 1
ATOM 773 C CA . THR A 1 98 ? -14.186 -0.625 28.065 1.00 87.06 98 THR A CA 1
ATOM 774 C C . THR A 1 98 ? -15.456 0.005 28.652 1.00 87.06 98 THR A C 1
ATOM 776 O O . THR A 1 98 ? -15.763 -0.212 29.824 1.00 87.06 98 THR A O 1
ATOM 779 N N . ASP A 1 99 ? -16.232 0.736 27.845 1.00 84.94 99 ASP A N 1
ATOM 780 C CA . ASP A 1 99 ? -17.532 1.301 28.215 1.00 84.94 99 ASP A CA 1
ATOM 781 C C . ASP A 1 99 ? -18.414 1.561 26.985 1.00 84.94 99 ASP A C 1
ATOM 783 O O . ASP A 1 99 ? -18.034 1.224 25.865 1.00 84.94 99 ASP A O 1
ATOM 787 N N . ASP A 1 100 ? -19.604 2.126 27.195 1.00 87.50 100 ASP A N 1
ATOM 788 C CA . ASP A 1 100 ? -20.582 2.345 26.130 1.00 87.50 100 ASP A CA 1
ATOM 789 C C . ASP A 1 100 ? -20.065 3.279 25.026 1.00 87.50 100 ASP A C 1
ATOM 791 O O . ASP A 1 100 ? -19.716 4.446 25.250 1.00 87.50 100 ASP A O 1
ATOM 795 N N . LEU A 1 101 ? -20.095 2.756 23.803 1.00 91.19 101 LEU A N 1
ATOM 796 C CA . LEU A 1 101 ? -19.836 3.505 22.588 1.00 91.19 101 LEU A CA 1
ATOM 797 C C . LEU A 1 101 ? -21.066 4.334 22.208 1.00 91.19 101 LEU A C 1
ATOM 799 O O . LEU A 1 101 ? -22.211 3.963 22.473 1.00 91.19 101 LEU A O 1
ATOM 803 N N . LEU A 1 102 ? -20.792 5.474 21.586 1.00 92.25 102 LEU A N 1
ATOM 804 C CA . LEU A 1 102 ? -21.739 6.299 20.847 1.00 92.25 102 LEU A CA 1
ATOM 805 C C . LEU A 1 102 ? -21.709 5.945 19.358 1.00 92.25 102 LEU A C 1
ATOM 807 O O . LEU A 1 102 ? -22.753 5.880 18.714 1.00 92.25 102 LEU A O 1
ATOM 811 N N . ALA A 1 103 ? -20.510 5.724 18.817 1.00 96.25 103 ALA A N 1
ATOM 812 C CA . ALA A 1 103 ? -20.315 5.385 17.417 1.00 96.25 103 ALA A CA 1
ATOM 813 C C . ALA A 1 103 ? -19.041 4.563 17.207 1.00 96.25 103 ALA A C 1
ATOM 815 O O . ALA A 1 103 ? -18.100 4.623 18.005 1.00 96.25 103 ALA A O 1
ATOM 816 N N . VAL A 1 104 ? -19.005 3.826 16.100 1.00 96.75 104 VAL A N 1
ATOM 817 C CA . VAL A 1 104 ? -17.791 3.199 15.571 1.00 96.75 104 VAL A CA 1
ATOM 818 C C . VAL A 1 104 ? -17.549 3.735 14.173 1.00 96.75 104 VAL A C 1
ATOM 820 O O . VAL A 1 104 ? -18.416 3.656 13.303 1.00 96.75 104 VAL A O 1
ATOM 823 N N . ARG A 1 105 ? -16.347 4.261 13.959 1.00 96.75 105 ARG A N 1
ATOM 824 C CA . ARG A 1 105 ? -15.863 4.717 12.662 1.00 96.75 105 ARG A CA 1
ATOM 825 C C . ARG A 1 105 ? -14.856 3.723 12.131 1.00 96.75 105 ARG A C 1
ATOM 827 O O . ARG A 1 105 ? -14.030 3.219 12.889 1.00 96.75 105 ARG A O 1
ATOM 834 N N . HIS A 1 106 ? -14.926 3.412 10.848 1.00 95.38 106 HIS A N 1
ATOM 835 C CA . HIS A 1 106 ? -13.960 2.517 10.237 1.00 95.38 106 HIS A CA 1
ATOM 836 C C . HIS A 1 106 ? -13.662 2.896 8.794 1.00 95.38 106 HIS A C 1
ATOM 838 O O . HIS A 1 106 ? -14.527 3.355 8.043 1.00 95.38 106 HIS A O 1
ATOM 844 N N . ARG A 1 107 ? -12.409 2.672 8.400 1.00 95.38 107 ARG A N 1
ATOM 845 C CA . ARG A 1 107 ? -11.922 2.980 7.062 1.00 95.38 107 ARG A CA 1
ATOM 846 C C . ARG A 1 107 ? -10.873 1.974 6.630 1.00 95.38 107 ARG A C 1
ATOM 848 O O . ARG A 1 107 ? -9.863 1.787 7.301 1.00 95.38 107 ARG A O 1
ATOM 855 N N . LEU A 1 108 ? -11.082 1.385 5.460 1.00 94.00 108 LEU A N 1
ATOM 856 C CA . LEU A 1 108 ? -10.022 0.693 4.744 1.00 94.00 108 LEU A CA 1
ATOM 857 C C . LEU A 1 108 ? -9.251 1.717 3.903 1.00 94.00 108 LEU A C 1
ATOM 859 O O . LEU A 1 108 ? -9.861 2.552 3.241 1.00 94.00 108 LEU A O 1
ATOM 863 N N . ASN A 1 109 ? -7.921 1.665 3.904 1.00 89.88 109 ASN A N 1
ATOM 864 C CA . ASN A 1 109 ? -7.070 2.631 3.193 1.00 89.88 109 ASN A CA 1
ATOM 865 C C . ASN A 1 109 ? -7.360 2.770 1.682 1.00 89.88 109 ASN A C 1
ATOM 867 O O . ASN A 1 109 ? -7.082 3.818 1.106 1.00 89.88 109 ASN A O 1
ATOM 871 N N . VAL A 1 110 ? -7.927 1.742 1.046 1.00 87.56 110 VAL A N 1
ATOM 872 C CA . VAL A 1 110 ? -8.365 1.784 -0.363 1.00 87.56 110 VAL A CA 1
ATOM 873 C C . VAL A 1 110 ? -9.759 2.374 -0.572 1.00 87.56 110 VAL A C 1
ATOM 875 O O . VAL A 1 110 ? -10.147 2.640 -1.707 1.00 87.56 110 VAL A O 1
ATOM 878 N N . TRP A 1 111 ? -10.535 2.580 0.492 1.00 88.25 111 TRP A N 1
ATOM 879 C CA . TRP A 1 111 ? -11.840 3.223 0.403 1.00 88.25 111 TRP A CA 1
ATOM 880 C C . TRP A 1 111 ? -11.693 4.747 0.412 1.00 88.25 111 TRP A C 1
ATOM 882 O O . TRP A 1 111 ? -10.915 5.333 1.179 1.00 88.25 111 TRP A O 1
ATOM 892 N N . ALA A 1 112 ? -12.477 5.399 -0.449 1.00 82.81 112 ALA A N 1
ATOM 893 C CA . ALA A 1 112 ? -12.529 6.854 -0.530 1.00 82.81 112 ALA A CA 1
ATOM 894 C C . ALA A 1 112 ? -13.151 7.472 0.732 1.00 82.81 112 ALA A C 1
ATOM 896 O O . ALA A 1 112 ? -12.687 8.512 1.199 1.00 82.81 112 ALA A O 1
ATOM 897 N N . GLU A 1 113 ? -14.154 6.802 1.299 1.00 87.81 113 GLU A N 1
ATOM 898 C CA . GLU A 1 113 ? -14.970 7.310 2.400 1.00 87.81 113 GLU A CA 1
ATOM 899 C C . GLU A 1 113 ? -14.765 6.490 3.680 1.00 87.81 113 GLU A C 1
ATOM 901 O O . GLU A 1 113 ? -14.591 5.269 3.648 1.00 87.81 113 GLU A O 1
ATOM 906 N N . GLU A 1 114 ? -14.777 7.189 4.815 1.00 92.88 114 GLU A N 1
ATOM 907 C CA . GLU A 1 114 ? -14.917 6.591 6.142 1.00 92.88 114 GLU A CA 1
ATOM 908 C C . GLU A 1 114 ? -16.391 6.259 6.383 1.00 92.88 114 GLU A C 1
ATOM 910 O O . GLU A 1 114 ? -17.279 7.014 5.986 1.00 92.88 114 GLU A O 1
ATOM 915 N N . ARG A 1 115 ? -16.652 5.133 7.043 1.00 93.56 115 ARG A N 1
ATOM 916 C CA . ARG A 1 115 ? -17.998 4.749 7.467 1.00 93.56 115 ARG A CA 1
ATOM 917 C C . ARG A 1 115 ? -18.151 5.012 8.955 1.00 93.56 115 ARG A C 1
ATOM 919 O O . ARG A 1 115 ? -17.257 4.680 9.729 1.00 93.56 115 ARG A O 1
ATOM 926 N N . GLU A 1 116 ? -19.292 5.561 9.348 1.00 93.81 116 GLU A N 1
ATOM 927 C CA . GLU A 1 116 ? -19.648 5.829 10.739 1.00 93.81 116 GLU A CA 1
ATOM 928 C C . GLU A 1 116 ? -20.990 5.178 11.051 1.00 93.81 116 GLU A C 1
ATOM 930 O O . GLU A 1 116 ? -21.971 5.396 10.345 1.00 93.81 116 GLU A O 1
ATOM 935 N N . GLU A 1 117 ? -21.022 4.388 12.118 1.00 93.12 117 GLU A N 1
ATOM 936 C CA . GLU A 1 117 ? -22.213 3.672 12.562 1.00 93.12 117 GLU A CA 1
ATOM 937 C C . GLU A 1 117 ? -22.538 4.076 13.997 1.00 93.12 117 GLU A C 1
ATOM 939 O O . GLU A 1 117 ? -21.661 4.079 14.866 1.00 93.12 117 GLU A O 1
ATOM 944 N N . GLY A 1 118 ? -23.802 4.421 14.249 1.00 90.25 118 GLY A N 1
ATOM 945 C CA . GLY A 1 118 ? -24.296 4.707 15.594 1.00 90.25 118 GLY A CA 1
ATOM 946 C C . GLY A 1 118 ? -24.429 3.415 16.394 1.00 90.25 118 GLY A C 1
ATOM 947 O O . GLY A 1 118 ? -25.109 2.483 15.967 1.00 90.25 118 GLY A O 1
ATOM 948 N N . VAL A 1 119 ? -23.799 3.355 17.566 1.00 90.00 119 VAL A N 1
ATOM 949 C CA . VAL A 1 119 ? -23.750 2.145 18.398 1.00 90.00 119 VAL A CA 1
ATOM 950 C C . VAL A 1 119 ? -24.366 2.428 19.761 1.00 90.00 119 VAL A C 1
ATOM 952 O O . VAL A 1 119 ? -24.211 3.509 20.322 1.00 90.00 119 VAL A O 1
ATOM 955 N N . SER A 1 120 ? -25.060 1.436 20.320 1.00 81.94 120 SER A N 1
ATOM 956 C CA . SER A 1 120 ? -25.492 1.450 21.716 1.00 81.94 120 SER A CA 1
ATOM 957 C C . SER A 1 120 ? -24.912 0.251 22.460 1.00 81.94 120 SER A C 1
ATOM 959 O O . SER A 1 120 ? -25.288 -0.890 22.186 1.00 81.94 120 SER A O 1
ATOM 961 N N . GLY A 1 121 ? -24.025 0.515 23.417 1.00 86.56 121 GLY A N 1
ATOM 962 C CA . GLY A 1 121 ? -23.409 -0.500 24.271 1.00 86.56 121 GLY A CA 1
ATOM 963 C C . GLY A 1 121 ? -21.908 -0.652 24.034 1.00 86.56 121 GLY A C 1
ATOM 964 O O . GLY A 1 121 ? -21.280 0.144 23.342 1.00 86.56 121 GLY A O 1
ATOM 965 N N . ARG A 1 122 ? -21.326 -1.693 24.632 1.00 89.44 122 ARG A N 1
ATOM 966 C CA . ARG A 1 122 ? -19.867 -1.918 24.675 1.00 89.44 122 ARG A CA 1
ATOM 967 C C . ARG A 1 122 ? -19.321 -2.779 23.543 1.00 89.44 122 ARG A C 1
ATOM 969 O O . ARG A 1 122 ? -18.123 -3.030 23.486 1.00 89.44 122 ARG A O 1
ATOM 976 N N . ARG A 1 123 ? -20.194 -3.311 22.690 1.00 92.62 123 ARG A N 1
ATOM 977 C CA . ARG A 1 123 ? -19.832 -4.275 21.653 1.00 92.62 123 ARG A CA 1
ATOM 978 C C . ARG A 1 123 ? -20.513 -3.906 20.350 1.00 92.62 123 ARG A C 1
ATOM 980 O O . ARG A 1 123 ? -21.722 -3.689 20.336 1.00 92.62 123 ARG A O 1
ATOM 987 N N . TYR A 1 124 ? -19.743 -3.897 19.271 1.00 96.00 124 TYR A N 1
ATOM 988 C CA . TYR A 1 124 ? -20.245 -3.702 17.918 1.00 96.00 124 TYR A CA 1
ATOM 989 C C . TYR A 1 124 ? -19.592 -4.692 16.962 1.00 96.00 124 TYR A C 1
ATOM 991 O O . TYR A 1 124 ? -18.419 -5.021 17.122 1.00 96.00 124 TYR A O 1
ATOM 999 N N . VAL A 1 125 ? -20.352 -5.179 15.985 1.00 95.38 125 VAL A N 1
ATOM 1000 C CA . VAL A 1 125 ? -19.872 -6.146 14.996 1.00 95.38 125 VAL A CA 1
ATOM 1001 C C . VAL A 1 125 ? -20.296 -5.680 13.612 1.00 95.38 125 VAL A C 1
ATOM 1003 O O . VAL A 1 125 ? -21.455 -5.324 13.417 1.00 95.38 125 VAL A O 1
ATOM 1006 N N . PHE A 1 126 ? -19.366 -5.695 12.664 1.00 95.00 126 PHE A N 1
ATOM 1007 C CA . PHE A 1 126 ? -19.615 -5.346 11.268 1.00 95.00 126 PHE A CA 1
ATOM 1008 C C . PHE A 1 126 ? -18.793 -6.227 10.324 1.00 95.00 126 PHE A C 1
ATOM 1010 O O . PHE A 1 126 ? -17.826 -6.868 10.736 1.00 95.00 126 PHE A O 1
ATOM 1017 N N . GLU A 1 127 ? -19.183 -6.267 9.051 1.00 94.62 127 GLU A N 1
ATOM 1018 C CA . GLU A 1 127 ? -18.467 -7.010 8.010 1.00 94.62 127 GLU A CA 1
ATOM 1019 C C . GLU A 1 127 ? -17.635 -6.071 7.132 1.00 94.62 127 GLU A C 1
ATOM 1021 O O . GLU A 1 127 ? -18.069 -4.975 6.767 1.00 94.62 127 GLU A O 1
ATOM 1026 N N . VAL A 1 128 ? -16.446 -6.534 6.754 1.00 94.06 128 VAL A N 1
ATOM 1027 C CA . VAL A 1 128 ? -15.560 -5.876 5.789 1.00 94.06 128 VAL A CA 1
ATOM 1028 C C . VAL A 1 128 ? -15.208 -6.874 4.697 1.00 94.06 128 VAL A C 1
ATOM 1030 O O . VAL A 1 128 ? -14.838 -8.008 4.983 1.00 94.06 128 VAL A O 1
ATOM 1033 N N . GLU A 1 129 ? -15.300 -6.458 3.438 1.00 93.94 129 GLU A N 1
ATOM 1034 C CA . GLU A 1 129 ? -14.817 -7.254 2.311 1.00 93.94 129 GLU A CA 1
ATOM 1035 C C . GLU A 1 129 ? -13.334 -6.959 2.062 1.00 93.94 129 GLU A C 1
ATOM 1037 O O . GLU A 1 129 ? -12.924 -5.799 1.966 1.00 93.94 129 GLU A O 1
ATOM 1042 N N . ALA A 1 130 ? -12.522 -8.012 1.986 1.00 93.00 130 ALA A N 1
ATOM 1043 C CA . ALA A 1 130 ? -11.118 -7.915 1.631 1.00 93.00 130 ALA A CA 1
ATOM 1044 C C . ALA A 1 130 ? -10.978 -7.446 0.171 1.00 93.00 130 ALA A C 1
ATOM 1046 O O . ALA A 1 130 ? -11.721 -7.923 -0.689 1.00 93.00 130 ALA A O 1
ATOM 1047 N N . PRO A 1 131 ? -10.012 -6.568 -0.149 1.00 91.62 131 PRO A N 1
ATOM 1048 C CA . PRO A 1 131 ? -9.771 -6.151 -1.526 1.00 91.62 131 PRO A CA 1
ATOM 1049 C C . PRO A 1 131 ? -9.548 -7.329 -2.481 1.00 91.62 131 PRO A C 1
ATOM 1051 O O . PRO A 1 131 ? -9.058 -8.388 -2.091 1.00 91.62 131 PRO A O 1
ATOM 1054 N N . ALA A 1 132 ? -9.917 -7.137 -3.748 1.00 88.94 132 ALA A N 1
ATOM 1055 C CA . ALA A 1 132 ? -9.704 -8.137 -4.795 1.00 88.94 132 ALA A CA 1
ATOM 1056 C C . ALA A 1 132 ? -8.232 -8.223 -5.237 1.00 88.94 132 ALA A C 1
ATOM 1058 O O . ALA A 1 132 ? -7.788 -9.255 -5.735 1.00 88.94 132 ALA A O 1
ATOM 1059 N N . GLU A 1 133 ? -7.475 -7.139 -5.074 1.00 86.56 133 GLU A N 1
ATOM 1060 C CA . GLU A 1 133 ? -6.053 -7.114 -5.399 1.00 86.56 133 GLU A CA 1
ATOM 1061 C C . GLU A 1 133 ? -5.223 -7.695 -4.235 1.00 86.56 133 GLU A C 1
ATOM 1063 O O . GLU A 1 133 ? -5.533 -7.429 -3.071 1.00 86.56 133 GLU A O 1
ATOM 1068 N N . PRO A 1 134 ? -4.181 -8.502 -4.512 1.00 87.88 134 PRO A N 1
ATOM 1069 C CA . PRO A 1 134 ? -3.250 -8.959 -3.485 1.00 87.88 134 PRO A CA 1
ATOM 1070 C C . PRO A 1 134 ? -2.438 -7.803 -2.898 1.00 87.88 134 PRO A C 1
ATOM 1072 O O . PRO A 1 134 ? -1.997 -6.908 -3.622 1.00 87.88 134 PRO A O 1
ATOM 1075 N N . GLY A 1 135 ? -2.178 -7.849 -1.593 1.00 87.19 135 GLY A N 1
ATOM 1076 C CA . GLY A 1 135 ? -1.413 -6.805 -0.915 1.00 87.19 135 GLY A CA 1
ATOM 1077 C C . GLY A 1 135 ? -1.717 -6.672 0.573 1.00 87.19 135 GLY A C 1
ATOM 1078 O O . GLY A 1 135 ? -2.470 -7.451 1.154 1.00 87.19 135 GLY A O 1
ATOM 1079 N N . ALA A 1 136 ? -1.107 -5.667 1.201 1.00 90.56 136 ALA A N 1
ATOM 1080 C CA . ALA A 1 136 ? -1.340 -5.324 2.600 1.00 90.56 136 ALA A CA 1
ATOM 1081 C C . ALA A 1 136 ? -2.211 -4.067 2.702 1.00 90.56 136 ALA A C 1
ATOM 1083 O O . ALA A 1 136 ? -1.859 -3.006 2.184 1.00 90.56 136 ALA A O 1
ATOM 1084 N N . TYR A 1 137 ? -3.327 -4.186 3.412 1.00 92.81 137 TYR A N 1
ATOM 1085 C CA . TYR A 1 137 ? -4.325 -3.136 3.568 1.00 92.81 137 TYR A CA 1
ATOM 1086 C C . TYR A 1 137 ? -4.500 -2.787 5.039 1.00 92.81 137 TYR A C 1
ATOM 1088 O O . TYR A 1 137 ? -4.494 -3.668 5.895 1.00 92.81 137 TYR A O 1
ATOM 1096 N N . ALA A 1 138 ? -4.657 -1.502 5.338 1.00 94.38 138 ALA A N 1
ATOM 1097 C CA . ALA A 1 138 ? -4.867 -1.023 6.698 1.00 94.38 138 ALA A CA 1
ATOM 1098 C C . ALA A 1 138 ? -6.353 -0.727 6.906 1.00 94.38 138 ALA A C 1
ATOM 1100 O O . ALA A 1 138 ? -6.913 0.135 6.226 1.00 94.38 138 ALA A O 1
ATOM 1101 N N . LEU A 1 139 ? -6.973 -1.453 7.835 1.00 96.38 139 LEU A N 1
ATOM 1102 C CA . LEU A 1 139 ? -8.299 -1.163 8.360 1.00 96.38 139 LEU A CA 1
ATOM 1103 C C . LEU A 1 139 ? -8.135 -0.371 9.656 1.00 96.38 139 LEU A C 1
ATOM 1105 O O . LEU A 1 139 ? -7.710 -0.911 10.678 1.00 96.38 139 LEU A O 1
ATOM 1109 N N . GLU A 1 140 ? -8.468 0.908 9.607 1.00 96.19 140 GLU A N 1
ATOM 1110 C CA . GLU A 1 140 ? -8.555 1.763 10.782 1.00 96.19 140 GLU A CA 1
ATOM 1111 C C . GLU A 1 140 ? -9.943 1.628 11.403 1.00 96.19 140 GLU A C 1
ATOM 1113 O O . GLU A 1 140 ? -10.949 1.650 10.693 1.00 96.19 140 GLU A O 1
ATOM 1118 N N . VAL A 1 141 ? -9.991 1.479 12.724 1.00 96.38 141 VAL A N 1
ATOM 1119 C CA . VAL A 1 141 ? -11.220 1.398 13.513 1.00 96.38 141 VAL A CA 1
ATOM 1120 C C . VAL A 1 141 ? -11.090 2.356 14.689 1.00 96.38 141 VAL A C 1
ATOM 1122 O O . VAL A 1 141 ? -10.149 2.253 15.473 1.00 96.38 141 VAL A O 1
ATOM 1125 N N . GLU A 1 142 ? -12.024 3.287 14.817 1.00 96.69 142 GLU A N 1
ATOM 1126 C CA . GLU A 1 142 ? -12.100 4.271 15.893 1.00 96.69 142 GLU A CA 1
ATOM 1127 C C . GLU A 1 142 ? -13.415 4.096 16.659 1.00 96.69 142 GLU A C 1
ATOM 1129 O O . GLU A 1 142 ? -14.502 4.128 16.085 1.00 96.69 142 GLU A O 1
ATOM 1134 N N . GLY A 1 143 ? -13.315 3.904 17.971 1.00 95.38 143 GLY A N 1
ATOM 1135 C CA . GLY A 1 143 ? -14.459 3.890 18.873 1.00 95.38 143 GLY A CA 1
ATOM 1136 C C . GLY A 1 143 ? -14.657 5.272 19.471 1.00 95.38 143 GLY A C 1
ATOM 1137 O O . GLY A 1 143 ? -13.734 5.813 20.080 1.00 95.38 143 GLY A O 1
ATOM 1138 N N . VAL A 1 144 ? -15.855 5.830 19.317 1.00 94.19 144 VAL A N 1
ATOM 1139 C CA . VAL A 1 144 ? -16.260 7.097 19.930 1.00 94.19 144 VAL A CA 1
ATOM 1140 C C . VAL A 1 144 ? -17.146 6.780 21.125 1.00 94.19 144 VAL A C 1
ATOM 1142 O O . VAL A 1 144 ? -18.197 6.160 20.974 1.00 94.19 144 VAL A O 1
ATOM 1145 N N . PHE A 1 145 ? -16.731 7.198 22.314 1.00 89.88 145 PHE A N 1
ATOM 1146 C CA . PHE A 1 145 ? -17.472 6.997 23.557 1.00 89.88 145 PHE A CA 1
ATOM 1147 C C . PHE A 1 145 ? -18.531 8.093 23.742 1.00 89.88 145 PHE A C 1
ATOM 1149 O O . PHE A 1 145 ? -18.455 9.164 23.135 1.00 89.88 145 PHE A O 1
ATOM 1156 N N . ARG A 1 146 ? -19.543 7.847 24.585 1.00 84.44 146 ARG A N 1
ATOM 1157 C CA . ARG A 1 146 ? -20.640 8.813 24.841 1.00 84.44 146 ARG A CA 1
ATOM 1158 C C . ARG A 1 146 ? -20.192 10.168 25.372 1.00 84.44 146 ARG A C 1
ATOM 1160 O O . ARG A 1 146 ? -20.894 11.160 25.215 1.00 84.44 146 ARG A O 1
ATOM 1167 N N . ASP A 1 147 ? -19.039 10.193 26.005 1.00 77.19 147 ASP A N 1
ATOM 1168 C CA . ASP A 1 147 ? -18.408 11.389 26.535 1.00 77.19 147 ASP A CA 1
ATOM 1169 C C . ASP A 1 147 ? -17.539 12.145 25.514 1.00 77.19 147 ASP A C 1
ATOM 1171 O O . ASP A 1 147 ? -16.948 13.173 25.844 1.00 77.19 147 ASP A O 1
ATOM 1175 N N . GLY A 1 148 ? -17.451 11.642 24.280 1.00 83.44 148 GLY A N 1
ATOM 1176 C CA . GLY A 1 148 ? -16.639 12.201 23.207 1.00 83.44 148 GLY A CA 1
ATOM 1177 C C . GLY A 1 148 ? -15.185 11.726 23.184 1.00 83.44 148 GLY A C 1
ATOM 1178 O O . GLY A 1 148 ? -14.467 12.091 22.248 1.00 83.44 148 GLY A O 1
ATOM 1179 N N . ALA A 1 149 ? -14.740 10.908 24.147 1.00 86.12 149 ALA A N 1
ATOM 1180 C CA . ALA A 1 149 ? -13.430 10.269 24.091 1.00 86.12 149 ALA A CA 1
ATOM 1181 C C . ALA A 1 149 ? -13.335 9.343 22.872 1.00 86.12 149 ALA A C 1
ATOM 1183 O O . ALA A 1 149 ? -14.345 8.845 22.364 1.00 86.12 149 ALA A O 1
ATOM 1184 N N . ARG A 1 150 ? -12.111 9.121 22.387 1.00 91.88 150 ARG A N 1
ATOM 1185 C CA . ARG A 1 150 ? -11.851 8.306 21.197 1.00 91.88 150 ARG A CA 1
ATOM 1186 C C . ARG A 1 150 ? -10.634 7.425 21.409 1.00 91.88 150 ARG A C 1
ATOM 1188 O O . ARG A 1 150 ? -9.634 7.892 21.946 1.00 91.88 150 ARG A O 1
ATOM 1195 N N . ASP A 1 151 ? -10.717 6.183 20.953 1.00 92.56 151 ASP A N 1
ATOM 1196 C CA . ASP A 1 151 ? -9.565 5.288 20.818 1.00 92.56 151 ASP A CA 1
ATOM 1197 C C . ASP A 1 151 ? -9.561 4.689 19.414 1.00 92.56 151 ASP A C 1
ATOM 1199 O O . ASP A 1 151 ? -10.620 4.378 18.864 1.00 92.56 151 ASP A O 1
ATOM 1203 N N . ARG A 1 152 ? -8.371 4.542 18.830 1.00 94.00 152 ARG A N 1
ATOM 1204 C CA . ARG A 1 152 ? -8.188 4.067 17.457 1.00 94.00 152 ARG A CA 1
ATOM 1205 C C . ARG A 1 152 ? -7.250 2.873 17.431 1.00 94.00 152 ARG A C 1
ATOM 1207 O O . ARG A 1 152 ? -6.183 2.891 18.044 1.00 94.00 152 ARG A O 1
ATOM 1214 N N . LYS A 1 153 ? -7.624 1.853 16.663 1.00 93.06 153 LYS A N 1
ATOM 1215 C CA . LYS A 1 153 ? -6.808 0.676 16.362 1.00 93.06 153 LYS A CA 1
ATOM 1216 C C . LYS A 1 153 ? -6.682 0.498 14.858 1.00 93.06 153 LYS A C 1
ATOM 1218 O O . LYS A 1 153 ? -7.563 0.885 14.094 1.00 93.06 153 LYS A O 1
ATOM 1223 N N . THR A 1 154 ? -5.591 -0.135 14.452 1.00 93.56 154 THR A N 1
ATOM 1224 C CA . THR A 1 154 ? -5.339 -0.485 13.056 1.00 93.56 154 THR A CA 1
ATOM 1225 C C . THR A 1 154 ? -5.139 -1.987 12.954 1.00 93.56 154 THR A C 1
ATOM 1227 O O . THR A 1 154 ? -4.309 -2.554 13.664 1.00 93.56 154 THR A O 1
ATOM 1230 N N . VAL A 1 155 ? -5.886 -2.620 12.053 1.00 93.94 155 VAL A N 1
ATOM 1231 C CA . VAL A 1 155 ? -5.712 -4.023 11.675 1.00 93.94 155 VAL A CA 1
ATOM 1232 C C . VAL A 1 155 ? -5.133 -4.082 10.267 1.00 93.94 155 VAL A C 1
ATOM 1234 O O . VAL A 1 155 ? -5.634 -3.433 9.351 1.00 93.94 155 VAL A O 1
ATOM 1237 N N . THR A 1 156 ? -4.080 -4.870 10.076 1.00 93.50 156 THR A N 1
ATOM 1238 C CA . THR A 1 156 ? -3.482 -5.113 8.760 1.00 93.50 156 THR A CA 1
ATOM 1239 C C . THR A 1 156 ? -4.105 -6.356 8.130 1.00 93.50 156 THR A C 1
ATOM 1241 O O . THR A 1 156 ? -3.942 -7.463 8.639 1.00 93.50 156 THR A O 1
ATOM 1244 N N . ILE A 1 157 ? -4.788 -6.194 7.002 1.00 93.56 157 ILE A N 1
ATOM 1245 C CA . ILE A 1 157 ? -5.360 -7.280 6.205 1.00 93.56 157 ILE A CA 1
ATOM 1246 C C . ILE A 1 157 ? -4.379 -7.602 5.075 1.00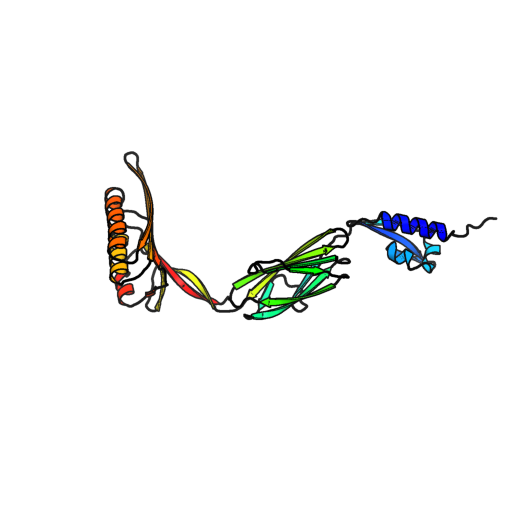 93.56 157 ILE A C 1
ATOM 1248 O O . ILE A 1 157 ? -4.172 -6.791 4.176 1.00 93.56 157 ILE A O 1
ATOM 1252 N N . LYS A 1 158 ? -3.765 -8.783 5.122 1.00 90.75 158 LYS A N 1
ATOM 1253 C CA . LYS A 1 158 ? -2.933 -9.328 4.047 1.00 90.75 158 LYS A CA 1
ATOM 1254 C C . LYS A 1 158 ? -3.799 -10.163 3.115 1.00 90.75 158 LYS A C 1
ATOM 1256 O O . LYS A 1 158 ? -4.294 -11.218 3.510 1.00 90.75 158 LYS A O 1
ATOM 1261 N N . VAL A 1 159 ? -3.999 -9.687 1.897 1.00 91.06 159 VAL A N 1
ATOM 1262 C CA . VAL A 1 159 ? -4.726 -10.414 0.859 1.00 91.06 159 VAL A CA 1
ATOM 1263 C C . VAL A 1 159 ? -3.739 -11.251 0.064 1.00 91.06 159 VAL A C 1
ATOM 1265 O O . VAL A 1 159 ? -2.862 -10.698 -0.601 1.00 91.06 159 VAL A O 1
ATOM 1268 N N . ARG A 1 160 ? -3.918 -12.573 0.131 1.00 85.62 160 ARG A N 1
ATOM 1269 C CA . ARG A 1 160 ? -3.071 -13.542 -0.562 1.00 85.62 160 ARG A CA 1
ATOM 1270 C C . ARG A 1 160 ? -3.273 -13.480 -2.075 1.00 85.62 160 ARG A C 1
ATOM 1272 O O . ARG A 1 160 ? -4.400 -13.370 -2.554 1.00 85.62 160 ARG A O 1
ATOM 1279 N N . GLY A 1 161 ? -2.202 -13.646 -2.834 1.00 76.75 161 GLY A N 1
ATOM 1280 C CA . GLY A 1 161 ? -2.210 -13.794 -4.281 1.00 76.75 161 GLY A CA 1
ATOM 1281 C C . GLY A 1 161 ? -0.873 -13.416 -4.906 1.00 76.75 161 GLY A C 1
ATOM 1282 O O . GLY A 1 161 ? 0.083 -13.055 -4.232 1.00 76.75 161 GLY A O 1
ATOM 1283 N N . ARG A 1 162 ? -0.788 -13.495 -6.233 1.00 72.25 162 ARG A N 1
ATOM 1284 C CA . ARG A 1 162 ? 0.442 -13.129 -6.939 1.00 72.25 162 ARG A CA 1
ATOM 1285 C C . ARG A 1 162 ? 0.491 -11.629 -7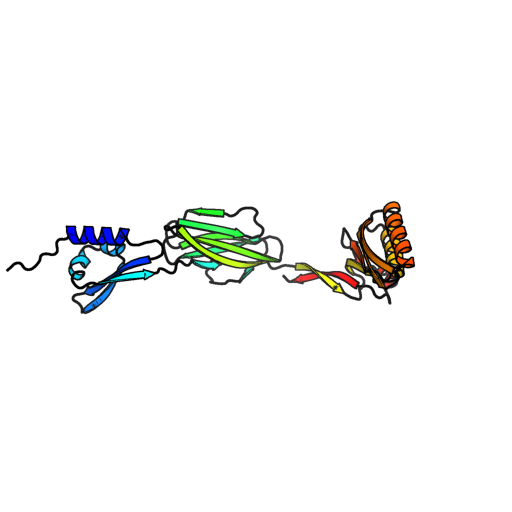.156 1.00 72.25 162 ARG A C 1
ATOM 1287 O O . ARG A 1 162 ? -0.331 -11.079 -7.888 1.00 72.25 162 ARG A O 1
ATOM 1294 N N . CYS A 1 163 ? 1.455 -10.975 -6.533 1.00 68.56 163 CYS A N 1
ATOM 1295 C CA . CYS A 1 163 ? 1.723 -9.565 -6.735 1.00 68.56 163 CYS A CA 1
ATOM 1296 C C . CYS A 1 163 ? 2.893 -9.392 -7.706 1.00 68.56 163 CYS A C 1
ATOM 1298 O O . CYS A 1 163 ? 3.881 -10.123 -7.679 1.00 68.56 163 CYS A O 1
ATOM 1300 N N . ARG A 1 164 ? 2.763 -8.412 -8.602 1.00 76.31 164 ARG A N 1
ATOM 1301 C CA . ARG A 1 164 ? 3.775 -8.077 -9.609 1.00 76.31 164 ARG A CA 1
ATOM 1302 C C . ARG A 1 164 ? 4.704 -7.009 -9.056 1.00 76.31 164 ARG A C 1
ATOM 1304 O O . ARG A 1 164 ? 4.364 -5.821 -9.056 1.00 76.31 164 ARG A O 1
ATOM 1311 N N . ARG A 1 165 ? 5.877 -7.424 -8.588 1.00 80.69 165 ARG A N 1
ATOM 1312 C CA . ARG A 1 165 ? 6.885 -6.538 -8.001 1.00 80.69 165 ARG A CA 1
ATOM 1313 C C . ARG A 1 165 ? 7.993 -6.234 -9.005 1.00 80.69 165 ARG A C 1
ATOM 1315 O O . ARG A 1 165 ? 8.447 -7.117 -9.721 1.00 80.69 165 ARG A O 1
ATOM 1322 N N . GLY A 1 166 ? 8.443 -4.979 -9.040 1.00 83.50 166 GLY A N 1
ATOM 1323 C CA . GLY A 1 166 ? 9.669 -4.598 -9.742 1.00 83.50 166 GLY A CA 1
ATOM 1324 C C . GLY A 1 166 ? 10.897 -4.994 -8.922 1.00 83.50 166 GLY A C 1
ATOM 1325 O O . GLY A 1 166 ? 11.041 -4.553 -7.780 1.00 83.50 166 GLY A O 1
ATOM 1326 N N . VAL A 1 167 ? 11.772 -5.820 -9.488 1.00 88.94 167 VAL A N 1
ATOM 1327 C CA . VAL A 1 167 ? 13.052 -6.229 -8.899 1.00 88.94 167 VAL A CA 1
ATOM 1328 C C . VAL A 1 167 ? 14.186 -5.740 -9.790 1.00 88.94 167 VAL A C 1
ATOM 1330 O O . VAL A 1 167 ? 14.149 -5.905 -11.011 1.00 88.94 167 VAL A O 1
ATOM 1333 N N . THR A 1 168 ? 15.212 -5.150 -9.181 1.00 92.62 168 THR A N 1
ATOM 1334 C CA . THR A 1 168 ? 16.418 -4.746 -9.905 1.00 92.62 168 THR A CA 1
ATOM 1335 C C . THR A 1 168 ? 17.269 -5.971 -10.220 1.00 92.62 168 THR A C 1
ATOM 1337 O O . THR A 1 168 ? 17.749 -6.643 -9.307 1.00 92.62 168 THR A O 1
ATOM 1340 N N . LYS A 1 169 ? 17.502 -6.233 -11.506 1.00 92.69 169 LYS A N 1
ATOM 1341 C CA . LYS A 1 169 ? 18.456 -7.231 -11.998 1.00 92.69 169 LYS A CA 1
ATOM 1342 C C . LYS A 1 169 ? 19.599 -6.558 -12.763 1.00 92.69 169 LYS A C 1
ATOM 1344 O O . LYS A 1 169 ? 19.456 -5.449 -13.277 1.00 92.69 169 LYS A O 1
ATOM 1349 N N . PHE A 1 170 ? 20.728 -7.253 -12.859 1.00 92.12 170 PHE A N 1
ATOM 1350 C CA . PHE A 1 170 ? 21.884 -6.860 -13.683 1.00 92.12 170 PHE A CA 1
ATOM 1351 C C . PHE A 1 170 ? 22.048 -7.744 -14.924 1.00 92.12 170 PHE A C 1
ATOM 1353 O O . PHE A 1 170 ? 22.847 -7.442 -15.803 1.00 92.12 170 PHE A O 1
ATOM 1360 N N . GLU A 1 171 ? 21.253 -8.807 -15.014 1.00 90.75 171 GLU A N 1
ATOM 1361 C CA . GLU A 1 171 ? 21.167 -9.717 -16.149 1.00 90.75 171 GLU A CA 1
ATOM 1362 C C . GLU A 1 171 ? 19.697 -10.084 -16.359 1.00 90.75 171 GLU A C 1
ATOM 1364 O O . GLU A 1 171 ? 18.921 -10.124 -15.399 1.00 90.75 171 GLU A O 1
ATOM 1369 N N . VAL A 1 172 ? 19.314 -10.331 -17.610 1.00 92.44 172 VAL A N 1
ATOM 1370 C CA . VAL A 1 172 ? 17.954 -10.732 -17.985 1.00 92.44 172 VAL A CA 1
ATOM 1371 C C . VAL A 1 172 ? 17.995 -11.874 -18.986 1.00 92.44 172 VAL A C 1
ATOM 1373 O O . VAL A 1 172 ? 18.906 -11.946 -19.813 1.00 92.44 172 VAL A O 1
ATOM 1376 N N . GLY A 1 173 ? 17.013 -12.766 -18.894 1.00 91.81 173 GLY A N 1
ATOM 1377 C CA . GLY A 1 173 ? 16.844 -13.906 -19.791 1.00 91.81 173 GLY A CA 1
ATOM 1378 C C . GLY A 1 173 ? 15.556 -13.825 -20.613 1.00 91.81 173 GLY A C 1
ATOM 1379 O O . GLY A 1 173 ? 14.704 -12.974 -20.347 1.00 91.81 173 GLY A O 1
ATOM 1380 N N . PRO A 1 174 ? 15.383 -14.720 -21.603 1.00 91.75 174 PRO A N 1
ATOM 1381 C CA . PRO A 1 174 ? 14.136 -14.821 -22.349 1.00 91.75 174 PRO A CA 1
ATOM 1382 C C . PRO A 1 174 ? 12.946 -15.042 -21.405 1.00 91.75 174 PRO A C 1
ATOM 1384 O O . PRO A 1 174 ? 12.995 -15.899 -20.523 1.00 91.75 174 PRO A O 1
ATOM 1387 N N . GLY A 1 175 ? 11.876 -14.268 -21.591 1.00 87.50 175 GLY A N 1
ATOM 1388 C CA . GLY A 1 175 ? 10.663 -14.340 -20.771 1.00 87.50 175 GLY A CA 1
ATOM 1389 C C . GLY A 1 175 ? 10.646 -13.440 -19.531 1.00 87.50 175 GLY A C 1
ATOM 1390 O O . GLY A 1 175 ? 9.573 -13.261 -18.956 1.00 87.50 175 GLY A O 1
ATOM 1391 N N . ASP A 1 176 ? 11.769 -12.816 -19.149 1.00 92.06 176 ASP A N 1
ATOM 1392 C CA . ASP A 1 176 ? 11.742 -11.722 -18.170 1.00 92.06 176 ASP A CA 1
ATOM 1393 C C . ASP A 1 176 ? 10.871 -10.566 -18.698 1.00 92.06 176 ASP A C 1
ATOM 1395 O O . ASP A 1 176 ? 10.848 -10.276 -19.896 1.00 92.06 176 ASP A O 1
ATOM 1399 N N . VAL A 1 177 ? 10.154 -9.879 -17.809 1.00 93.38 177 VAL A N 1
ATOM 1400 C CA . VAL A 1 177 ? 9.246 -8.782 -18.176 1.00 93.38 177 VAL A CA 1
ATOM 1401 C C . VAL A 1 177 ? 9.845 -7.449 -17.724 1.00 93.38 177 VAL A C 1
ATOM 1403 O O . VAL A 1 177 ? 9.827 -7.114 -16.546 1.00 93.38 177 VAL A O 1
ATOM 1406 N N . LEU A 1 178 ? 10.399 -6.668 -18.649 1.00 93.88 178 LEU A N 1
ATOM 1407 C CA . LEU A 1 178 ? 11.066 -5.398 -18.354 1.00 93.88 178 LEU A CA 1
ATOM 1408 C C . LEU A 1 178 ? 10.077 -4.259 -18.119 1.00 93.88 178 LEU A C 1
ATOM 1410 O O . LEU A 1 178 ? 9.293 -3.911 -19.000 1.00 93.88 178 LEU A O 1
ATOM 1414 N N . ARG A 1 179 ? 10.208 -3.583 -16.979 1.00 94.50 179 ARG A N 1
ATOM 1415 C CA . ARG A 1 179 ? 9.583 -2.282 -16.701 1.00 94.50 179 ARG A CA 1
ATOM 1416 C C . ARG A 1 179 ? 10.502 -1.122 -17.046 1.00 94.50 179 ARG A C 1
ATOM 1418 O O . ARG A 1 179 ? 10.044 -0.124 -17.605 1.00 94.50 179 ARG A O 1
ATOM 1425 N N . ALA A 1 180 ? 11.791 -1.260 -16.751 1.00 96.56 180 ALA A N 1
ATOM 1426 C CA . ALA A 1 180 ? 12.772 -0.240 -17.076 1.00 96.56 180 ALA A CA 1
ATOM 1427 C C . ALA A 1 180 ? 14.152 -0.813 -17.397 1.00 96.56 180 ALA A C 1
ATOM 1429 O O . ALA A 1 180 ? 14.525 -1.883 -16.918 1.00 96.56 180 ALA A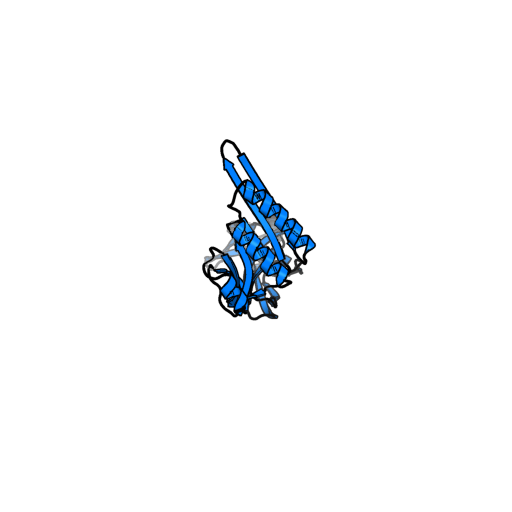 O 1
ATOM 1430 N N . VAL A 1 181 ? 14.923 -0.062 -18.180 1.00 97.38 181 VAL A N 1
ATOM 1431 C CA . VAL A 1 181 ? 16.357 -0.297 -18.398 1.00 97.38 181 VAL A CA 1
ATOM 1432 C C . VAL A 1 181 ? 17.111 0.982 -18.069 1.00 97.38 181 VAL A C 1
ATOM 1434 O O . VAL A 1 181 ? 16.667 2.064 -18.439 1.00 97.38 181 VAL A O 1
ATOM 1437 N N . GLN A 1 182 ? 18.244 0.874 -17.389 1.00 97.56 182 GLN A N 1
ATOM 1438 C CA . GLN A 1 182 ? 19.108 1.989 -17.023 1.00 97.56 182 GLN A CA 1
ATOM 1439 C C . GLN A 1 182 ? 20.500 1.792 -17.626 1.00 97.56 182 GLN A C 1
ATOM 1441 O O . GLN A 1 182 ? 21.092 0.719 -17.498 1.00 97.56 182 GLN A O 1
ATOM 1446 N N . ALA A 1 183 ? 21.018 2.844 -18.252 1.00 97.25 183 ALA A N 1
ATOM 1447 C CA . ALA A 1 183 ? 22.361 2.931 -18.806 1.00 97.25 183 ALA A CA 1
ATOM 1448 C C . ALA A 1 183 ? 23.136 4.072 -18.137 1.00 97.25 183 ALA A C 1
ATOM 1450 O O . ALA A 1 183 ? 22.570 5.122 -17.832 1.00 97.25 183 ALA A O 1
ATOM 1451 N N . THR A 1 184 ? 24.436 3.867 -17.930 1.00 95.75 184 THR A N 1
ATOM 1452 C CA . THR A 1 184 ? 25.315 4.828 -17.238 1.00 95.75 184 THR A CA 1
ATOM 1453 C C . THR A 1 184 ? 26.231 5.623 -18.177 1.00 95.75 184 THR A C 1
ATOM 1455 O O . THR A 1 184 ? 26.972 6.507 -17.742 1.00 95.75 184 THR A O 1
ATOM 1458 N N . SER A 1 185 ? 26.198 5.314 -19.475 1.00 95.88 185 SER A N 1
ATOM 1459 C CA . SER A 1 185 ? 27.014 5.954 -20.506 1.00 95.88 185 SER A CA 1
ATOM 1460 C C . SER A 1 185 ? 26.133 6.514 -21.619 1.00 95.88 185 SER A C 1
ATOM 1462 O O . SER A 1 185 ? 25.092 5.938 -21.956 1.00 95.88 185 SER A O 1
ATOM 1464 N N . VAL A 1 186 ? 26.558 7.628 -22.222 1.00 95.62 186 VAL A N 1
ATOM 1465 C CA . VAL A 1 186 ? 25.838 8.197 -23.371 1.00 95.62 186 VAL A CA 1
ATOM 1466 C C . VAL A 1 186 ? 25.800 7.203 -24.530 1.00 95.62 186 VAL A C 1
ATOM 1468 O O . VAL A 1 186 ? 24.754 7.021 -25.147 1.00 95.62 186 VAL A O 1
ATOM 1471 N N . GLN A 1 187 ? 26.905 6.502 -24.787 1.00 94.94 187 GLN A N 1
ATOM 1472 C CA . GLN A 1 187 ? 27.004 5.532 -25.877 1.00 94.94 187 GLN A CA 1
ATOM 1473 C C . GLN A 1 187 ? 25.975 4.400 -25.742 1.00 94.94 187 GLN A C 1
ATOM 1475 O O . GLN A 1 187 ? 25.303 4.050 -26.717 1.00 94.94 187 GLN A O 1
ATOM 1480 N N . ASP A 1 188 ? 25.813 3.838 -24.541 1.00 95.69 188 ASP A N 1
ATOM 1481 C CA . ASP A 1 188 ? 24.807 2.805 -24.300 1.00 95.69 188 ASP A CA 1
ATOM 1482 C C . ASP A 1 188 ? 23.393 3.373 -24.377 1.00 95.69 188 ASP A C 1
ATOM 1484 O O . ASP A 1 188 ? 22.528 2.765 -25.010 1.00 95.69 188 ASP A O 1
ATOM 1488 N N . ALA A 1 189 ? 23.163 4.562 -23.812 1.00 96.75 189 ALA A N 1
ATOM 1489 C CA . ALA A 1 189 ? 21.871 5.232 -23.883 1.00 96.75 189 ALA A CA 1
ATOM 1490 C C . ALA A 1 189 ? 21.443 5.491 -25.338 1.00 96.75 189 ALA A C 1
ATOM 1492 O O . ALA A 1 189 ? 20.318 5.169 -25.717 1.00 96.75 189 ALA A O 1
ATOM 1493 N N . GLU A 1 190 ? 22.331 5.994 -26.197 1.00 96.56 190 GLU A N 1
ATOM 1494 C CA . GLU A 1 190 ? 22.039 6.180 -27.622 1.00 96.56 190 GLU A CA 1
ATOM 1495 C C . GLU A 1 190 ? 21.752 4.852 -28.331 1.00 96.56 190 GLU A C 1
ATOM 1497 O O . GLU A 1 190 ? 20.827 4.750 -29.147 1.00 96.56 190 GLU A O 1
ATOM 1502 N N . SER A 1 191 ? 22.541 3.821 -28.021 1.00 95.94 191 SER A N 1
ATOM 1503 C CA . SER A 1 191 ? 22.397 2.484 -28.596 1.00 95.94 191 SER A CA 1
ATOM 1504 C C . SER A 1 191 ? 21.041 1.858 -28.257 1.00 95.94 191 SER A C 1
ATOM 1506 O O . SER A 1 191 ? 20.414 1.254 -29.135 1.00 95.94 191 SER A O 1
ATOM 1508 N N . LEU A 1 192 ? 20.586 2.022 -27.011 1.00 96.62 192 LEU A N 1
ATOM 1509 C CA . LEU A 1 192 ? 19.296 1.549 -26.508 1.00 96.62 192 LEU A CA 1
ATOM 1510 C C . LEU A 1 192 ? 18.132 2.395 -27.025 1.00 96.62 192 LEU A C 1
ATOM 1512 O O . LEU A 1 192 ? 17.138 1.839 -27.483 1.00 96.62 192 LEU A O 1
ATOM 1516 N N . LEU A 1 193 ? 18.266 3.723 -27.038 1.00 96.62 193 LEU A N 1
ATOM 1517 C CA . LEU A 1 193 ? 17.244 4.640 -27.546 1.00 96.62 193 LEU A CA 1
ATOM 1518 C C . LEU A 1 193 ? 16.894 4.339 -29.007 1.00 96.62 193 LEU A C 1
ATOM 1520 O O . LEU A 1 193 ? 15.717 4.271 -29.367 1.00 96.62 193 LEU A O 1
ATOM 1524 N N . ASN A 1 194 ? 17.911 4.126 -29.846 1.00 95.88 194 ASN A N 1
ATOM 1525 C CA . ASN A 1 194 ? 17.716 3.741 -31.242 1.00 95.88 194 ASN A CA 1
ATOM 1526 C C . ASN A 1 194 ? 17.073 2.362 -31.375 1.00 95.88 194 ASN A C 1
ATOM 1528 O O . ASN A 1 194 ? 16.161 2.190 -32.183 1.00 95.88 194 ASN A O 1
ATOM 1532 N N . TYR A 1 195 ? 17.537 1.401 -30.580 1.00 95.88 195 TYR A N 1
ATOM 1533 C CA . TYR A 1 195 ? 17.045 0.031 -30.607 1.00 95.88 195 TYR A CA 1
ATOM 1534 C C . TYR A 1 195 ? 15.571 -0.058 -30.183 1.00 95.88 195 TYR A C 1
ATOM 1536 O O . TYR A 1 195 ? 14.743 -0.539 -30.953 1.00 95.88 195 TYR A O 1
ATOM 1544 N N . PHE A 1 196 ? 15.205 0.486 -29.020 1.00 96.00 196 PHE A N 1
ATOM 1545 C CA . PHE A 1 196 ? 13.831 0.442 -28.512 1.00 96.00 196 PHE A CA 1
ATOM 1546 C C . PHE A 1 196 ? 12.849 1.197 -29.408 1.00 96.00 196 PHE A C 1
ATOM 1548 O O . PHE A 1 196 ? 11.769 0.685 -29.699 1.00 96.00 196 PHE A O 1
ATOM 1555 N N . ALA A 1 197 ? 13.230 2.379 -29.903 1.00 93.88 197 ALA A N 1
ATOM 1556 C CA . ALA A 1 197 ? 12.391 3.124 -30.837 1.00 93.88 197 ALA A CA 1
ATOM 1557 C C . ALA A 1 197 ? 12.261 2.409 -32.194 1.00 93.88 197 ALA A C 1
ATOM 1559 O O . ALA A 1 197 ? 11.182 2.417 -32.781 1.00 93.88 197 ALA A O 1
ATOM 1560 N N . GLY A 1 198 ? 13.332 1.773 -32.687 1.00 93.00 198 GLY A N 1
ATOM 1561 C CA . GLY A 1 198 ? 13.308 0.967 -33.913 1.00 93.00 198 GLY A CA 1
ATOM 1562 C C . GLY A 1 198 ? 12.397 -0.257 -33.806 1.00 93.00 198 GLY A C 1
ATOM 1563 O O . GLY A 1 198 ? 11.761 -0.633 -34.784 1.00 93.00 198 GLY A O 1
ATOM 1564 N N . ARG A 1 199 ? 12.266 -0.818 -32.599 1.00 92.75 199 ARG A N 1
ATOM 1565 C CA . ARG A 1 199 ? 11.324 -1.897 -32.273 1.00 92.75 199 ARG A CA 1
ATOM 1566 C C . ARG A 1 199 ? 9.890 -1.422 -32.011 1.00 92.75 199 ARG A C 1
ATOM 1568 O O . ARG A 1 199 ? 9.031 -2.243 -31.712 1.00 92.75 199 ARG A O 1
ATOM 1575 N N . GLY A 1 200 ? 9.623 -0.118 -32.091 1.00 92.69 200 GLY A N 1
ATOM 1576 C CA . GLY A 1 200 ? 8.293 0.447 -31.852 1.00 92.69 200 GLY A CA 1
ATOM 1577 C C . GLY A 1 200 ? 7.854 0.443 -30.384 1.00 92.69 200 GLY A C 1
ATOM 1578 O O . GLY A 1 200 ? 6.670 0.621 -30.106 1.00 92.69 200 GLY A O 1
ATOM 1579 N N . LEU A 1 201 ? 8.779 0.256 -29.435 1.00 94.50 201 LEU A N 1
ATOM 1580 C CA . LEU A 1 201 ? 8.455 0.324 -28.012 1.00 94.50 201 LEU A CA 1
ATOM 1581 C C . LEU A 1 201 ? 8.140 1.767 -27.611 1.00 94.50 201 LEU A C 1
ATOM 1583 O O . LEU A 1 201 ? 8.832 2.705 -28.011 1.00 94.50 201 LEU A O 1
ATOM 1587 N N . VAL A 1 202 ? 7.118 1.932 -26.772 1.00 95.81 202 VAL A N 1
ATOM 1588 C CA . VAL A 1 202 ? 6.735 3.231 -26.210 1.00 95.81 202 VAL A CA 1
ATOM 1589 C C . VAL A 1 202 ? 7.235 3.328 -24.777 1.00 95.81 202 VAL A C 1
ATOM 1591 O O . VAL A 1 202 ? 6.889 2.511 -23.921 1.00 95.81 202 VAL A O 1
ATOM 1594 N N . PHE A 1 203 ? 8.028 4.354 -24.499 1.00 97.12 20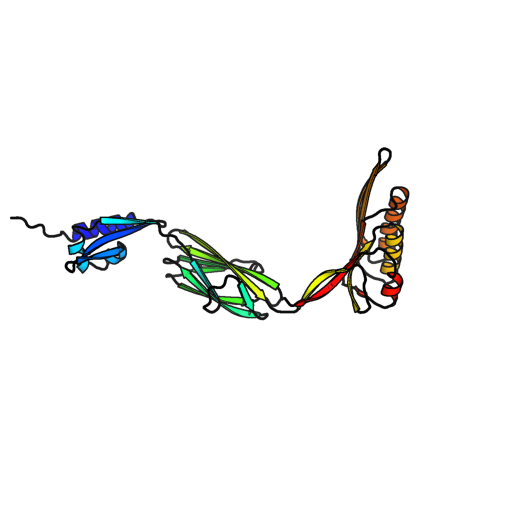3 PHE A N 1
ATOM 1595 C CA . PHE A 1 203 ? 8.673 4.529 -23.204 1.00 97.12 203 PHE A CA 1
ATOM 1596 C C . PHE A 1 203 ? 8.827 6.000 -22.846 1.00 97.12 203 PHE A C 1
ATOM 1598 O O . PHE A 1 203 ? 8.699 6.906 -23.671 1.00 97.12 203 PHE A O 1
ATOM 1605 N N . VAL A 1 204 ? 9.097 6.229 -21.573 1.00 97.75 204 VAL A N 1
ATOM 1606 C CA . VAL A 1 204 ? 9.519 7.507 -21.041 1.00 97.75 204 VAL A CA 1
ATOM 1607 C C . VAL A 1 204 ? 11.021 7.433 -20.819 1.00 97.75 204 VAL A C 1
ATOM 1609 O O . VAL A 1 204 ? 11.502 6.611 -20.045 1.00 97.75 204 VAL A O 1
ATOM 1612 N N . PHE A 1 205 ? 11.751 8.262 -21.553 1.00 97.56 205 PHE A N 1
ATOM 1613 C CA . PHE A 1 205 ? 13.195 8.383 -21.472 1.00 97.56 205 PHE A CA 1
ATOM 1614 C C . PHE A 1 205 ? 13.554 9.516 -20.516 1.00 97.56 205 PHE A C 1
ATOM 1616 O O . PHE A 1 205 ? 13.187 10.666 -20.755 1.00 97.56 205 PHE A O 1
ATOM 1623 N N . GLU A 1 206 ? 14.254 9.193 -19.440 1.00 97.62 206 GLU A N 1
ATOM 1624 C CA . GLU A 1 206 ? 14.786 10.149 -18.475 1.00 97.62 206 GLU A CA 1
ATOM 1625 C C . GLU A 1 206 ? 16.305 10.148 -18.567 1.00 97.62 206 GLU A C 1
ATOM 1627 O O . GLU A 1 206 ? 16.917 9.088 -18.654 1.00 97.62 206 GLU A O 1
ATOM 1632 N N . VAL A 1 207 ? 16.913 11.328 -18.572 1.00 96.62 207 VAL A N 1
ATOM 1633 C CA . VAL A 1 207 ? 18.366 11.473 -18.597 1.00 96.62 207 VAL A CA 1
ATOM 1634 C C . VAL A 1 207 ? 18.799 12.492 -17.559 1.00 96.62 207 VAL A C 1
ATOM 1636 O O . VAL A 1 207 ? 18.367 13.646 -17.574 1.00 96.62 207 VAL A O 1
ATOM 1639 N N . GLY A 1 208 ? 19.653 12.042 -16.650 1.00 95.50 208 GLY A N 1
ATOM 1640 C CA . GLY A 1 208 ? 20.389 12.867 -15.710 1.00 95.50 208 GLY A CA 1
ATOM 1641 C C . GLY A 1 208 ? 21.852 12.970 -16.123 1.00 95.50 208 GLY A C 1
ATOM 1642 O O . GLY A 1 208 ? 22.447 11.988 -16.555 1.00 95.50 208 GLY A O 1
ATOM 1643 N N . ALA A 1 209 ? 22.459 14.138 -15.966 1.00 93.44 209 ALA A N 1
ATOM 1644 C CA . ALA A 1 209 ? 23.907 14.287 -16.062 1.00 93.44 209 ALA A CA 1
ATOM 1645 C C . ALA A 1 209 ? 24.375 15.278 -15.003 1.00 93.44 209 ALA A C 1
ATOM 1647 O O . ALA A 1 209 ? 23.757 16.327 -14.808 1.00 93.44 209 ALA A O 1
ATOM 1648 N N . ARG A 1 210 ? 25.454 14.935 -14.301 1.00 92.50 210 ARG A N 1
ATOM 1649 C CA . ARG A 1 210 ? 26.096 15.822 -13.335 1.00 92.50 210 ARG A CA 1
ATOM 1650 C C . ARG A 1 210 ? 27.595 15.807 -13.558 1.00 92.50 210 ARG A C 1
ATOM 1652 O O . ARG A 1 210 ? 28.200 14.739 -13.573 1.00 92.50 210 ARG A O 1
ATOM 1659 N N . LYS A 1 211 ? 28.172 16.992 -13.698 1.00 88.12 211 LYS A N 1
ATOM 1660 C CA . LYS A 1 211 ? 29.611 17.222 -13.739 1.00 88.12 211 LYS A CA 1
ATOM 1661 C C . LYS A 1 211 ? 29.894 18.466 -12.916 1.00 88.12 211 LYS A C 1
ATOM 1663 O O . LYS A 1 211 ? 29.248 19.487 -13.117 1.00 88.12 211 LYS A O 1
ATOM 1668 N N . ALA A 1 212 ? 30.821 18.360 -11.982 1.00 86.00 212 ALA A N 1
ATOM 1669 C CA . ALA A 1 212 ? 31.303 19.494 -11.216 1.00 86.00 212 ALA A CA 1
ATOM 1670 C C . ALA A 1 212 ? 32.823 19.460 -11.313 1.00 86.00 212 ALA A C 1
ATOM 1672 O O . ALA A 1 212 ? 33.480 18.720 -10.580 1.00 86.00 212 ALA A O 1
ATOM 1673 N N . ASP A 1 213 ? 33.358 20.188 -12.288 1.00 82.62 213 ASP A N 1
ATOM 1674 C CA . ASP A 1 213 ? 34.785 20.435 -12.417 1.00 82.62 213 ASP A CA 1
ATOM 1675 C C . ASP A 1 213 ? 35.047 21.960 -12.386 1.00 82.62 213 ASP A C 1
ATOM 1677 O O . ASP A 1 213 ? 34.113 22.744 -12.567 1.00 82.62 213 ASP A O 1
ATOM 1681 N N . PRO A 1 214 ? 36.278 22.414 -12.086 1.00 80.12 214 PRO A N 1
ATOM 1682 C CA . PRO A 1 214 ? 36.572 23.841 -11.919 1.00 80.12 214 PRO A CA 1
ATOM 1683 C C . PRO A 1 214 ? 36.349 24.711 -13.167 1.00 80.12 214 PRO A C 1
ATOM 1685 O O . PRO A 1 214 ? 36.268 25.930 -13.038 1.00 80.12 214 PRO A O 1
ATOM 1688 N N . GLU A 1 215 ? 36.279 24.114 -14.359 1.00 82.44 215 GLU A N 1
ATOM 1689 C CA . GLU A 1 215 ? 36.182 24.822 -15.643 1.00 82.44 215 GLU A CA 1
ATOM 1690 C C . GLU A 1 215 ? 34.809 24.635 -16.314 1.00 82.44 215 GLU A C 1
ATOM 1692 O O . GLU A 1 215 ? 34.455 25.363 -17.239 1.00 82.44 215 GLU A O 1
ATOM 1697 N N . THR A 1 216 ? 34.029 23.649 -15.875 1.00 82.19 216 THR A N 1
ATOM 1698 C CA . THR A 1 216 ? 32.785 23.177 -16.477 1.00 82.19 216 THR A CA 1
ATOM 1699 C C . THR A 1 216 ? 31.874 22.568 -15.408 1.00 82.19 216 THR A C 1
ATOM 1701 O O . THR A 1 216 ? 32.126 21.503 -14.837 1.00 82.19 216 THR A O 1
ATOM 1704 N N . GLU A 1 217 ? 30.727 23.208 -15.205 1.00 88.12 217 GLU A N 1
ATOM 1705 C CA . GLU A 1 217 ? 29.639 22.678 -14.389 1.00 88.12 217 GLU A CA 1
ATOM 1706 C C . GLU A 1 217 ? 28.471 22.257 -15.290 1.00 88.12 217 GLU A C 1
ATOM 1708 O O . GLU A 1 217 ? 28.011 23.017 -16.143 1.00 88.12 217 GLU A O 1
ATOM 1713 N N . LEU A 1 218 ? 27.979 21.033 -15.100 1.00 88.31 218 LEU A N 1
ATOM 1714 C CA . LEU A 1 218 ? 26.791 20.507 -15.763 1.00 88.31 218 LEU A CA 1
ATOM 1715 C C . LEU A 1 218 ? 25.842 19.937 -14.715 1.00 88.31 218 LEU A C 1
ATOM 1717 O O . LEU A 1 218 ? 26.196 19.026 -13.969 1.00 88.31 218 LEU A O 1
ATOM 1721 N N . SER A 1 219 ? 24.600 20.407 -14.729 1.00 93.25 219 SER A N 1
ATOM 1722 C CA . SER A 1 219 ? 23.490 19.787 -14.016 1.00 93.25 219 SER A CA 1
ATOM 1723 C C . SER A 1 219 ? 22.302 19.713 -14.961 1.00 93.25 219 SER A C 1
ATOM 1725 O O . SER A 1 219 ? 21.710 20.728 -15.324 1.00 93.25 219 SER A O 1
ATOM 1727 N N . LEU A 1 220 ? 21.984 18.501 -15.401 1.00 93.75 220 LEU A N 1
ATOM 1728 C CA . LEU A 1 220 ? 20.911 18.236 -16.343 1.00 93.75 220 LEU A CA 1
ATOM 1729 C C . LEU A 1 220 ? 19.974 17.180 -15.771 1.00 93.75 220 LEU A C 1
ATOM 1731 O O . LEU A 1 220 ? 20.411 16.140 -15.279 1.00 93.75 220 LEU A O 1
ATOM 1735 N N . ASN A 1 221 ? 18.678 17.433 -15.911 1.00 96.00 221 ASN A N 1
ATOM 1736 C CA . ASN A 1 221 ? 17.638 16.426 -15.798 1.00 96.00 221 ASN A CA 1
ATOM 1737 C C . ASN A 1 221 ? 16.595 16.708 -16.882 1.00 96.00 221 ASN A C 1
ATOM 1739 O O . ASN A 1 221 ? 16.079 17.823 -16.969 1.00 96.00 221 ASN A O 1
ATOM 1743 N N . ALA A 1 222 ? 16.315 15.724 -17.728 1.00 95.06 222 ALA A N 1
ATOM 1744 C CA . ALA A 1 222 ? 15.332 15.852 -18.791 1.00 95.06 222 ALA A CA 1
ATOM 1745 C C . ALA A 1 222 ? 14.514 14.572 -18.944 1.00 95.06 222 ALA A C 1
ATOM 1747 O O . ALA A 1 222 ? 14.995 13.469 -18.693 1.00 95.06 222 ALA A O 1
ATOM 1748 N N . LYS A 1 223 ? 13.268 14.732 -19.396 1.00 96.69 223 LYS A N 1
ATOM 1749 C CA . LYS A 1 223 ? 12.291 13.652 -19.532 1.00 96.69 223 LYS A CA 1
ATOM 1750 C C . LYS A 1 223 ? 11.532 13.774 -20.848 1.00 96.69 223 LYS A C 1
ATOM 1752 O O . LYS A 1 223 ? 10.993 14.831 -21.162 1.00 96.69 223 LYS A O 1
ATOM 1757 N N . PHE A 1 224 ? 11.455 12.679 -21.597 1.00 93.69 224 PHE A N 1
ATOM 1758 C CA . PHE A 1 224 ? 10.845 12.620 -22.923 1.00 93.69 224 PHE A CA 1
ATOM 1759 C C . PHE A 1 224 ? 9.886 11.441 -23.014 1.00 93.69 224 PHE A C 1
ATOM 1761 O O . PHE A 1 224 ? 10.262 10.305 -22.743 1.00 93.69 224 PHE A O 1
ATOM 1768 N N . ALA A 1 225 ? 8.660 11.679 -23.471 1.00 95.88 225 ALA A N 1
ATOM 1769 C CA . ALA A 1 225 ? 7.827 10.595 -23.977 1.00 95.88 225 ALA A CA 1
ATOM 1770 C C . ALA A 1 225 ? 8.307 10.229 -25.389 1.00 95.88 225 ALA A C 1
ATOM 1772 O O . ALA A 1 225 ? 8.297 11.076 -26.284 1.00 95.88 225 ALA A O 1
ATOM 1773 N N . VAL A 1 226 ? 8.731 8.982 -25.589 1.00 95.06 226 VAL A N 1
ATOM 1774 C CA . VAL A 1 226 ? 9.238 8.476 -26.867 1.00 95.06 226 VAL A CA 1
ATOM 1775 C C . VAL A 1 226 ? 8.268 7.431 -27.403 1.00 95.06 226 VAL A C 1
ATOM 1777 O O . VAL A 1 226 ? 8.117 6.350 -26.841 1.00 95.06 226 VAL A O 1
ATOM 1780 N N . SER A 1 227 ? 7.592 7.778 -28.496 1.00 92.38 227 SER A N 1
ATOM 1781 C CA . SER A 1 227 ? 6.608 6.925 -29.177 1.00 92.38 227 SER A CA 1
ATOM 1782 C C . SER A 1 227 ? 6.800 6.881 -30.699 1.00 92.38 227 SER A C 1
ATOM 1784 O O . SER A 1 227 ? 5.930 6.398 -31.413 1.00 92.38 227 SER A O 1
ATOM 1786 N N . GLY A 1 228 ? 7.905 7.431 -31.219 1.00 89.75 228 GLY A N 1
ATOM 1787 C CA . GLY A 1 228 ? 8.167 7.517 -32.657 1.00 89.75 228 GLY A CA 1
ATOM 1788 C C . GLY A 1 228 ? 9.466 8.253 -32.997 1.00 89.75 228 GLY A C 1
ATOM 1789 O O . GLY A 1 228 ? 10.169 8.756 -32.115 1.00 89.75 228 GLY A O 1
ATOM 1790 N N . ALA A 1 229 ? 9.785 8.328 -34.293 1.00 90.75 229 ALA A N 1
ATOM 1791 C CA . ALA A 1 229 ? 11.076 8.810 -34.794 1.00 90.75 229 ALA A CA 1
ATOM 1792 C C . ALA A 1 229 ? 11.393 10.265 -34.405 1.00 90.75 229 ALA A C 1
ATOM 1794 O O . ALA A 1 229 ? 12.532 10.579 -34.065 1.00 90.75 229 ALA A O 1
ATOM 1795 N N . GLU A 1 230 ? 10.396 11.151 -34.417 1.00 92.19 230 GLU A N 1
ATOM 1796 C CA . GLU A 1 230 ? 10.587 12.561 -34.066 1.00 92.19 230 GLU A CA 1
ATOM 1797 C C . GLU A 1 230 ? 10.953 12.734 -32.583 1.00 92.19 230 GLU A C 1
ATOM 1799 O O . GLU A 1 230 ? 11.932 13.404 -32.248 1.00 92.19 230 GLU A O 1
ATOM 1804 N N . ALA A 1 231 ? 10.218 12.060 -31.692 1.00 90.56 231 ALA A N 1
ATOM 1805 C CA . ALA A 1 231 ? 10.489 12.067 -30.258 1.00 90.56 231 ALA A CA 1
ATOM 1806 C C . ALA A 1 231 ? 11.853 11.440 -29.931 1.00 90.56 231 ALA A C 1
ATOM 1808 O O . ALA A 1 231 ? 12.614 11.996 -29.138 1.00 90.56 231 ALA A O 1
ATOM 1809 N N . ARG A 1 232 ? 12.203 10.340 -30.611 1.00 95.19 232 ARG A N 1
ATOM 1810 C CA . ARG A 1 232 ? 13.535 9.725 -30.540 1.00 95.19 232 ARG A CA 1
ATOM 1811 C C . ARG A 1 232 ? 14.629 10.714 -30.950 1.00 95.19 232 ARG A C 1
ATOM 1813 O O . ARG A 1 232 ? 15.623 10.849 -30.246 1.00 95.19 232 ARG A O 1
ATOM 1820 N N . ASN A 1 233 ? 14.456 11.425 -32.066 1.00 95.12 233 ASN A N 1
ATOM 1821 C CA . ASN A 1 233 ? 15.456 12.370 -32.570 1.00 95.12 233 ASN A CA 1
ATOM 1822 C C . ASN A 1 233 ? 15.695 13.541 -31.606 1.00 95.12 233 ASN A C 1
ATOM 1824 O O . ASN A 1 233 ? 16.833 13.991 -31.484 1.00 95.12 233 ASN A O 1
ATOM 1828 N N . ARG A 1 234 ? 14.661 14.017 -30.897 1.00 94.56 234 ARG A N 1
ATOM 1829 C CA . ARG A 1 234 ? 14.828 15.026 -29.835 1.00 94.56 234 ARG A CA 1
ATOM 1830 C C . ARG A 1 234 ? 15.712 14.514 -28.697 1.00 94.56 234 ARG A C 1
ATOM 1832 O O . ARG A 1 234 ? 16.668 15.190 -28.332 1.00 94.56 234 ARG A O 1
ATOM 1839 N N . ALA A 1 235 ? 15.427 13.315 -28.192 1.00 94.62 235 ALA A N 1
ATOM 1840 C CA . ALA A 1 235 ? 16.214 12.694 -27.129 1.00 94.62 235 ALA A CA 1
ATOM 1841 C C . ALA A 1 235 ? 17.670 12.419 -27.560 1.00 94.62 235 ALA A C 1
ATOM 1843 O O . ALA A 1 235 ? 18.594 12.690 -26.798 1.00 94.62 235 ALA A O 1
ATOM 1844 N N . LEU A 1 236 ? 17.891 11.978 -28.806 1.00 95.50 236 LEU A N 1
ATOM 1845 C CA . LEU A 1 236 ? 19.237 11.779 -29.362 1.00 95.50 236 LEU A CA 1
ATOM 1846 C C . LEU A 1 236 ? 20.046 13.076 -29.431 1.00 95.50 236 LEU A C 1
ATOM 1848 O O . LEU A 1 236 ? 21.224 13.075 -29.100 1.00 95.50 236 LEU A O 1
ATOM 1852 N N . ARG A 1 237 ? 19.436 14.191 -29.855 1.00 95.06 237 ARG A N 1
ATOM 1853 C CA . ARG A 1 237 ? 20.140 15.484 -29.904 1.00 95.06 237 ARG A CA 1
ATOM 1854 C C . ARG A 1 237 ? 20.620 15.916 -28.523 1.00 95.06 237 ARG A C 1
ATOM 1856 O O . ARG A 1 237 ? 21.731 16.421 -28.417 1.00 95.06 237 ARG A O 1
ATOM 1863 N N . LEU A 1 238 ? 19.805 15.696 -27.488 1.00 94.62 238 LEU A N 1
ATOM 1864 C CA . LEU A 1 238 ? 20.213 15.985 -26.117 1.00 94.62 238 LEU A CA 1
ATOM 1865 C C . LEU A 1 238 ? 21.375 15.087 -25.681 1.00 94.62 238 LEU A C 1
ATOM 1867 O O . LEU A 1 238 ? 22.351 15.604 -25.156 1.00 94.62 238 LEU A O 1
ATOM 1871 N N . 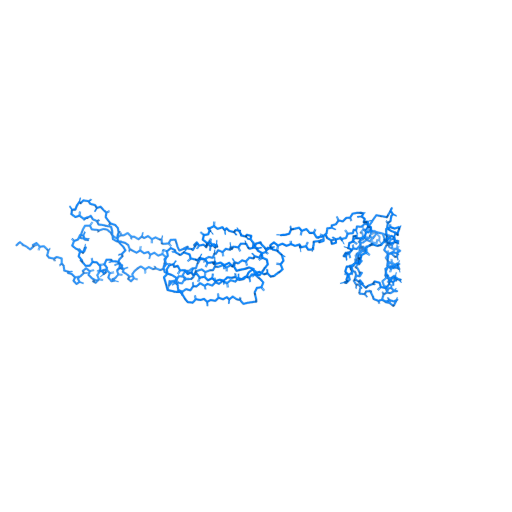LEU A 1 239 ? 21.292 13.774 -25.920 1.00 95.19 239 LEU A N 1
ATOM 1872 C CA . LEU A 1 239 ? 22.367 12.842 -25.562 1.00 95.19 239 LEU A CA 1
ATOM 1873 C C . LEU A 1 239 ? 23.706 13.240 -26.193 1.00 95.19 239 LEU A C 1
ATOM 1875 O O . LEU A 1 239 ? 24.702 13.313 -25.481 1.00 95.19 239 LEU A O 1
ATOM 1879 N N . ARG A 1 240 ? 23.710 13.598 -27.481 1.00 93.75 240 ARG A N 1
ATOM 1880 C CA . ARG A 1 240 ? 24.915 14.079 -28.176 1.00 93.75 240 ARG A CA 1
ATOM 1881 C C . ARG A 1 240 ? 25.480 15.350 -27.557 1.00 93.75 240 ARG A C 1
ATOM 1883 O O . ARG A 1 240 ? 26.670 15.414 -27.298 1.00 93.75 240 ARG A O 1
ATOM 1890 N N . ALA A 1 241 ? 24.621 16.328 -27.264 1.00 92.56 241 ALA A N 1
ATOM 1891 C CA . ALA A 1 241 ? 25.053 17.568 -26.622 1.00 92.56 241 ALA A CA 1
ATOM 1892 C C . ALA A 1 241 ? 25.641 17.326 -25.220 1.00 92.56 241 ALA A C 1
ATOM 1894 O O . ALA A 1 241 ? 26.574 18.008 -24.810 1.00 92.56 241 ALA A O 1
ATOM 1895 N N . VAL A 1 242 ? 25.110 16.347 -24.481 1.00 92.06 242 VAL A N 1
ATOM 1896 C CA . VAL A 1 242 ? 25.648 15.952 -23.172 1.00 92.06 242 VAL A CA 1
ATOM 1897 C C . VAL A 1 242 ? 26.993 15.252 -23.315 1.00 92.06 242 VAL A C 1
ATOM 1899 O O . VAL A 1 242 ? 27.883 15.522 -22.515 1.00 92.06 242 VAL A O 1
ATOM 1902 N N . GLN A 1 243 ? 27.158 14.401 -24.331 1.00 92.81 243 GLN A N 1
ATOM 1903 C CA . GLN A 1 243 ? 28.387 13.642 -24.571 1.00 92.81 243 GLN A CA 1
ATOM 1904 C C . GLN A 1 243 ? 29.625 14.532 -24.672 1.00 92.81 243 GLN A C 1
ATOM 1906 O O . GLN A 1 243 ? 30.672 14.167 -24.137 1.00 92.81 243 GLN A O 1
ATOM 1911 N N . ASP A 1 244 ? 29.485 15.693 -25.315 1.00 88.25 244 ASP A N 1
ATOM 1912 C CA . ASP A 1 244 ? 30.568 16.664 -25.501 1.00 88.25 244 ASP A CA 1
ATOM 1913 C C . ASP A 1 244 ? 31.077 17.237 -24.165 1.00 88.25 244 ASP A C 1
ATOM 1915 O O . ASP A 1 244 ? 32.223 17.669 -24.062 1.00 88.25 244 ASP A O 1
ATOM 1919 N N . VAL A 1 245 ? 30.238 17.217 -23.125 1.00 88.81 245 VAL A N 1
ATOM 1920 C CA . VAL A 1 245 ? 30.535 17.769 -21.795 1.00 88.81 245 VAL A CA 1
ATOM 1921 C C . VAL A 1 245 ? 30.878 16.667 -20.786 1.00 88.81 245 VAL A C 1
ATOM 1923 O O . VAL A 1 245 ? 31.814 16.811 -19.990 1.00 88.81 245 VAL A O 1
ATOM 1926 N N . SER A 1 246 ? 30.117 15.570 -20.799 1.00 89.38 246 SER A N 1
ATOM 1927 C CA . SER A 1 246 ? 30.272 14.406 -19.927 1.00 89.38 246 SER A CA 1
ATOM 1928 C C . SER A 1 246 ? 29.797 13.125 -20.629 1.00 89.38 246 SER A C 1
ATOM 1930 O O . SER A 1 246 ? 28.617 13.012 -20.966 1.00 89.38 246 SER A O 1
ATOM 1932 N N . PRO A 1 247 ? 30.654 12.095 -20.769 1.00 90.81 247 PRO A N 1
ATOM 1933 C CA . PRO A 1 247 ? 30.232 10.795 -21.296 1.00 90.81 247 PRO A CA 1
ATOM 1934 C C . PRO A 1 247 ? 29.385 9.988 -20.297 1.00 90.81 247 PRO A C 1
ATOM 1936 O O . PRO A 1 247 ? 28.720 9.026 -20.690 1.00 90.81 247 PRO A O 1
ATOM 1939 N N . ALA A 1 248 ? 29.416 10.362 -19.013 1.00 93.44 248 ALA A N 1
ATOM 1940 C CA . ALA A 1 248 ? 28.658 9.724 -17.946 1.00 93.44 248 ALA A CA 1
ATOM 1941 C C . ALA A 1 248 ? 27.279 10.375 -17.795 1.00 93.44 248 ALA A C 1
ATOM 1943 O O . ALA A 1 248 ? 27.170 11.598 -17.655 1.00 93.44 248 ALA A O 1
ATOM 1944 N N . VAL A 1 249 ? 26.244 9.536 -17.787 1.00 95.62 249 VAL A N 1
ATOM 1945 C CA . VAL A 1 249 ? 24.838 9.925 -17.619 1.00 95.62 249 VAL A CA 1
ATOM 1946 C C . VAL A 1 249 ? 24.112 8.909 -16.751 1.00 95.62 249 VAL A C 1
ATOM 1948 O O . VAL A 1 249 ? 24.568 7.789 -16.575 1.00 95.62 249 VAL A O 1
ATOM 1951 N N . ASP A 1 250 ? 22.957 9.289 -16.232 1.00 96.56 250 ASP A N 1
ATOM 1952 C CA . ASP A 1 250 ? 21.965 8.380 -15.680 1.00 96.56 250 ASP A CA 1
ATOM 1953 C C . ASP A 1 250 ? 20.759 8.354 -16.622 1.00 96.56 250 ASP A C 1
ATOM 1955 O O . ASP A 1 250 ? 19.901 9.236 -16.575 1.00 96.56 250 ASP A O 1
ATOM 1959 N N . ALA A 1 251 ? 20.749 7.400 -17.551 1.00 97.19 251 ALA A N 1
ATOM 1960 C CA . ALA A 1 251 ? 19.741 7.294 -18.595 1.00 97.19 251 ALA A CA 1
ATOM 1961 C C . ALA A 1 251 ? 18.780 6.139 -18.296 1.00 97.19 251 ALA A C 1
ATOM 1963 O O . ALA A 1 251 ? 19.180 4.978 -18.333 1.00 97.19 251 ALA A O 1
ATOM 1964 N N . VAL A 1 252 ? 17.506 6.440 -18.046 1.00 98.00 252 VAL A N 1
ATOM 1965 C CA . VAL A 1 252 ? 16.467 5.463 -17.696 1.00 98.00 252 VAL A CA 1
ATOM 1966 C C . VAL A 1 252 ? 15.390 5.412 -18.779 1.00 98.00 252 VAL A C 1
ATOM 1968 O O . VAL A 1 252 ? 14.779 6.417 -19.135 1.00 98.00 252 VAL A O 1
ATOM 1971 N N . PHE A 1 253 ? 15.110 4.210 -19.268 1.00 97.88 253 PHE A N 1
ATOM 1972 C CA . PHE A 1 253 ? 14.062 3.895 -20.232 1.00 97.88 253 PHE A CA 1
ATOM 1973 C C . PHE A 1 253 ? 12.920 3.196 -19.498 1.00 97.88 253 PHE A C 1
ATOM 1975 O O . PHE A 1 253 ? 13.009 1.998 -19.260 1.00 97.88 253 PHE A O 1
ATOM 1982 N N . ARG A 1 254 ? 11.857 3.917 -19.121 1.00 97.19 254 ARG A N 1
ATOM 1983 C CA . ARG A 1 254 ? 10.673 3.325 -18.469 1.00 97.19 254 ARG A CA 1
ATOM 1984 C C . ARG A 1 254 ? 9.603 2.987 -19.495 1.00 97.19 254 ARG A C 1
ATOM 1986 O O . ARG A 1 254 ? 9.028 3.893 -20.099 1.00 97.19 254 ARG A O 1
ATOM 1993 N N . PHE A 1 255 ? 9.317 1.710 -19.705 1.00 96.00 255 PHE A N 1
ATOM 1994 C CA . PHE A 1 255 ? 8.322 1.289 -20.687 1.00 96.00 255 PHE A CA 1
ATOM 1995 C C . PHE A 1 255 ? 6.904 1.607 -20.204 1.00 96.00 255 PHE A C 1
ATOM 1997 O O . PHE A 1 255 ? 6.568 1.384 -19.044 1.00 96.00 255 PHE A O 1
ATOM 2004 N N . LYS A 1 256 ? 6.051 2.133 -21.096 1.00 91.06 256 LYS A N 1
ATOM 2005 C CA . LYS A 1 256 ? 4.632 2.365 -20.763 1.00 91.06 256 LYS A CA 1
ATOM 2006 C C . LYS A 1 256 ? 3.873 1.057 -20.551 1.00 91.06 256 LYS A C 1
ATOM 2008 O O . LYS A 1 256 ? 2.957 1.007 -19.739 1.00 91.06 256 LYS A O 1
ATOM 2013 N N . GLN A 1 257 ? 4.235 0.036 -21.315 1.00 90.12 257 GLN A N 1
ATOM 2014 C CA . GLN A 1 257 ? 3.778 -1.335 -21.144 1.00 90.12 257 GLN A CA 1
ATOM 2015 C C . GLN A 1 257 ? 5.018 -2.194 -20.914 1.00 90.12 257 GLN A C 1
ATOM 2017 O O . GLN A 1 257 ? 5.976 -2.026 -21.674 1.00 90.12 257 GLN A O 1
ATOM 2022 N N . PRO A 1 258 ? 5.034 -3.074 -19.899 1.00 90.12 258 PRO A N 1
ATOM 2023 C CA . PRO A 1 258 ? 6.180 -3.936 -19.674 1.00 90.12 258 PRO A CA 1
ATOM 2024 C C . PRO A 1 258 ? 6.514 -4.761 -20.923 1.00 90.12 258 PRO A C 1
ATOM 2026 O O . PRO A 1 258 ? 5.619 -5.291 -21.583 1.00 90.12 258 PRO A O 1
ATOM 2029 N N . ALA A 1 259 ? 7.796 -4.838 -21.266 1.00 92.31 259 ALA A N 1
ATOM 2030 C CA . ALA A 1 259 ? 8.273 -5.499 -22.474 1.00 92.31 259 ALA A CA 1
ATOM 2031 C C . ALA A 1 259 ? 8.835 -6.883 -22.135 1.00 92.31 259 ALA A C 1
ATOM 2033 O O . ALA A 1 259 ? 9.754 -6.993 -21.327 1.00 92.31 259 ALA A O 1
ATOM 2034 N N . ALA A 1 260 ? 8.311 -7.936 -22.762 1.00 93.62 260 ALA A N 1
ATOM 2035 C CA . ALA A 1 260 ? 8.891 -9.270 -22.637 1.00 93.62 260 ALA A CA 1
ATOM 2036 C C . ALA A 1 260 ? 10.256 -9.321 -23.341 1.00 93.62 260 ALA A C 1
ATOM 2038 O O . ALA A 1 260 ? 10.379 -8.911 -24.498 1.00 93.62 260 ALA A O 1
ATOM 2039 N N . VAL A 1 261 ? 11.271 -9.820 -22.638 1.00 93.88 261 VAL A N 1
ATOM 2040 C CA . VAL A 1 261 ? 12.619 -10.018 -23.172 1.00 93.88 261 VAL A CA 1
ATOM 2041 C C . VAL A 1 261 ? 12.608 -11.207 -24.125 1.00 93.88 261 VAL A C 1
ATOM 2043 O O . VAL A 1 261 ? 12.223 -12.314 -23.748 1.00 93.88 261 VAL A O 1
ATOM 2046 N N . ASP A 1 262 ? 13.058 -10.975 -25.355 1.00 94.38 262 ASP A N 1
ATOM 2047 C CA . ASP A 1 262 ? 13.306 -12.008 -26.357 1.00 94.38 262 ASP A CA 1
ATOM 2048 C C . ASP A 1 262 ? 14.811 -12.240 -26.568 1.00 94.38 262 ASP A C 1
ATOM 2050 O O . ASP A 1 262 ? 15.660 -11.546 -26.007 1.00 94.38 262 ASP A O 1
ATOM 2054 N N . GLU A 1 263 ? 15.149 -13.228 -27.395 1.00 94.38 263 GLU A N 1
ATOM 2055 C CA . GLU A 1 263 ? 16.541 -13.585 -27.702 1.00 94.38 263 GLU A CA 1
ATOM 2056 C C . GLU A 1 263 ? 17.344 -12.415 -28.298 1.00 94.38 263 GLU A C 1
ATOM 2058 O O . GLU A 1 263 ? 18.516 -12.235 -27.967 1.00 94.38 263 GLU A O 1
ATOM 2063 N N . ASP A 1 264 ? 16.723 -11.578 -29.137 1.00 95.25 264 ASP A N 1
ATOM 2064 C CA . ASP A 1 264 ? 17.372 -10.401 -29.735 1.00 95.25 264 ASP A CA 1
ATOM 2065 C C . ASP A 1 264 ? 17.740 -9.367 -28.660 1.00 95.25 264 ASP A C 1
ATOM 2067 O O . ASP A 1 264 ? 18.866 -8.863 -28.628 1.00 95.25 264 ASP A O 1
ATOM 2071 N N . MET A 1 265 ? 16.837 -9.115 -27.705 1.00 94.81 265 MET A N 1
ATOM 2072 C CA . MET A 1 265 ? 17.123 -8.283 -26.537 1.00 94.81 265 MET A CA 1
ATOM 2073 C C . MET A 1 265 ? 18.260 -8.857 -25.690 1.00 94.81 265 MET A C 1
ATOM 2075 O O . MET A 1 265 ? 19.179 -8.113 -25.347 1.00 94.81 265 MET A O 1
ATOM 2079 N N . VAL A 1 266 ? 18.257 -10.163 -25.403 1.00 94.06 266 VAL A N 1
ATOM 2080 C CA . VAL A 1 266 ? 19.340 -10.810 -24.639 1.00 94.06 266 VAL A CA 1
ATOM 2081 C C . VAL A 1 266 ? 20.691 -10.602 -25.323 1.00 94.06 266 VAL A C 1
ATOM 2083 O O . VAL A 1 266 ? 21.645 -10.162 -24.678 1.00 94.06 266 VAL A O 1
ATOM 2086 N N . GLN A 1 267 ? 20.783 -10.842 -26.636 1.00 93.50 267 GLN A N 1
ATOM 2087 C CA . GLN A 1 267 ? 22.023 -10.606 -27.383 1.00 93.50 267 GLN A CA 1
ATOM 2088 C C . GLN A 1 267 ? 22.421 -9.129 -27.387 1.00 93.50 267 GLN A C 1
ATOM 2090 O O . GLN A 1 267 ? 23.601 -8.804 -27.244 1.00 93.50 267 GLN A O 1
ATOM 2095 N N . ARG A 1 268 ? 21.450 -8.216 -27.511 1.00 93.00 268 ARG A N 1
ATOM 2096 C CA . ARG A 1 268 ? 21.705 -6.772 -27.504 1.00 93.00 268 ARG A CA 1
ATOM 2097 C C . ARG A 1 268 ? 22.287 -6.288 -26.177 1.00 93.00 268 ARG A C 1
ATOM 2099 O O . ARG A 1 268 ? 23.122 -5.381 -26.178 1.00 93.00 268 ARG A O 1
ATOM 2106 N N . PHE A 1 269 ? 21.828 -6.867 -25.074 1.00 93.75 269 PHE A N 1
ATOM 2107 C CA . PHE A 1 269 ? 22.171 -6.500 -23.702 1.00 93.75 269 PHE A CA 1
ATOM 2108 C C . PHE A 1 269 ? 23.451 -7.155 -23.181 1.00 93.75 269 PHE A C 1
ATOM 2110 O O . PHE A 1 269 ? 24.099 -6.617 -22.281 1.00 93.75 269 PHE A O 1
ATOM 2117 N N . LYS A 1 270 ? 23.828 -8.302 -23.749 1.00 91.94 270 LYS A N 1
ATOM 2118 C CA . LYS A 1 270 ? 24.959 -9.112 -23.300 1.00 91.94 270 LYS A CA 1
ATOM 2119 C C . LYS A 1 270 ? 26.255 -8.300 -23.181 1.00 91.94 270 LYS A C 1
ATOM 2121 O O . LYS A 1 270 ? 26.686 -7.645 -24.127 1.00 91.94 270 LYS A O 1
ATOM 2126 N N . GLY A 1 271 ? 26.892 -8.387 -22.011 1.00 88.19 271 GLY A N 1
ATOM 2127 C CA . GLY A 1 271 ? 28.186 -7.757 -21.729 1.00 88.19 271 GLY A CA 1
ATOM 2128 C C . GLY A 1 271 ? 28.147 -6.241 -21.518 1.00 88.19 271 GLY A C 1
ATOM 2129 O O . GLY A 1 271 ? 29.207 -5.630 -21.405 1.00 88.19 271 GLY A O 1
ATOM 2130 N N . ARG A 1 272 ? 26.960 -5.622 -21.460 1.00 91.38 272 ARG A N 1
ATOM 2131 C CA . ARG A 1 272 ? 26.812 -4.183 -21.202 1.00 91.38 272 ARG A CA 1
ATOM 2132 C C . ARG A 1 272 ? 26.516 -3.901 -19.725 1.00 91.38 272 ARG A C 1
ATOM 2134 O O . ARG A 1 272 ? 25.771 -4.661 -19.108 1.00 91.38 272 ARG A O 1
ATOM 2141 N N . PRO A 1 273 ? 27.019 -2.789 -19.159 1.00 91.38 273 PRO A N 1
ATOM 2142 C CA . PRO A 1 273 ? 26.797 -2.414 -17.762 1.00 91.38 273 PRO A CA 1
ATOM 2143 C C . PRO A 1 273 ? 25.419 -1.755 -17.568 1.00 91.38 273 PRO A C 1
ATOM 2145 O O . PRO A 1 273 ? 25.312 -0.575 -17.232 1.00 91.38 273 PRO A O 1
ATOM 2148 N N . LEU A 1 274 ? 24.353 -2.513 -17.814 1.00 95.50 274 LEU A N 1
ATOM 2149 C CA . LEU A 1 274 ? 22.970 -2.049 -17.708 1.00 95.50 274 LEU A CA 1
ATOM 2150 C C . LEU A 1 274 ? 22.326 -2.540 -16.408 1.00 95.50 274 LEU A C 1
ATOM 2152 O O . LEU A 1 274 ? 22.696 -3.582 -15.868 1.00 95.50 274 LEU A O 1
ATOM 2156 N N . LYS A 1 275 ? 21.329 -1.800 -15.920 1.00 96.50 275 LYS A N 1
ATOM 2157 C CA . LYS A 1 275 ? 20.444 -2.260 -14.840 1.00 96.50 275 LYS A CA 1
ATOM 2158 C C . LYS A 1 275 ? 19.030 -2.398 -15.371 1.00 96.50 275 LYS A C 1
ATOM 2160 O O . LYS A 1 275 ? 18.583 -1.571 -16.162 1.00 96.50 275 LYS A O 1
ATOM 2165 N N . TYR A 1 276 ? 18.324 -3.417 -14.916 1.00 96.12 276 TYR A N 1
ATOM 2166 C CA . TYR A 1 276 ? 16.983 -3.741 -15.377 1.00 96.12 276 TYR A CA 1
ATOM 2167 C C . TYR A 1 276 ? 16.031 -3.719 -14.197 1.00 96.12 276 TYR A C 1
ATOM 2169 O O . TYR A 1 276 ? 16.328 -4.290 -13.153 1.00 96.12 276 TYR A O 1
ATOM 2177 N N . GLU A 1 277 ? 14.876 -3.096 -14.364 1.00 95.19 277 GLU A N 1
ATOM 2178 C CA . GLU A 1 277 ? 13.745 -3.290 -13.468 1.00 95.19 277 GLU A CA 1
ATOM 2179 C C . GLU A 1 277 ? 12.837 -4.335 -14.110 1.00 95.19 277 GLU A C 1
ATOM 2181 O O . GLU A 1 277 ? 12.239 -4.077 -15.158 1.00 95.19 277 GLU A O 1
ATOM 2186 N N . VAL A 1 278 ? 12.778 -5.525 -13.515 1.00 93.69 278 VAL A N 1
ATOM 2187 C CA . VAL A 1 278 ? 12.028 -6.675 -14.030 1.00 93.69 278 VAL A CA 1
ATOM 2188 C C . VAL A 1 278 ? 10.808 -6.919 -13.159 1.00 93.69 278 VAL A C 1
ATOM 2190 O O . VAL A 1 278 ? 10.894 -6.879 -11.936 1.00 93.69 278 VAL A O 1
ATOM 2193 N N . GLU A 1 279 ? 9.671 -7.180 -13.784 1.00 88.38 279 GLU A N 1
ATOM 2194 C CA . GLU A 1 279 ? 8.463 -7.629 -13.112 1.00 88.38 279 GLU A CA 1
ATOM 2195 C C . GLU A 1 279 ? 8.592 -9.109 -12.747 1.00 88.38 279 GLU A C 1
ATOM 2197 O O . GLU A 1 279 ? 8.773 -9.965 -13.613 1.00 88.38 279 GLU A O 1
ATOM 2202 N N . VAL A 1 280 ? 8.505 -9.395 -11.452 1.00 84.06 280 VAL A N 1
ATOM 2203 C CA . VAL A 1 280 ? 8.474 -10.747 -10.897 1.00 84.06 280 VAL A CA 1
ATOM 2204 C C . VAL A 1 280 ? 7.122 -10.944 -10.223 1.00 84.06 280 VAL A C 1
ATOM 2206 O O . VAL A 1 280 ? 6.646 -10.060 -9.505 1.00 84.06 280 VAL A O 1
ATOM 2209 N N . GLU A 1 281 ? 6.490 -12.088 -10.477 1.00 74.69 281 GLU A N 1
ATOM 2210 C CA . GLU A 1 281 ? 5.355 -12.542 -9.676 1.00 74.69 281 GLU A CA 1
ATOM 2211 C C . GLU A 1 281 ? 5.891 -13.174 -8.390 1.00 74.69 281 GLU A C 1
ATOM 2213 O O . GLU A 1 281 ? 6.562 -14.203 -8.436 1.00 74.69 281 GLU A O 1
ATOM 2218 N N . GLU A 1 282 ? 5.593 -12.562 -7.248 1.00 71.25 282 GLU A N 1
ATOM 2219 C CA . GLU A 1 282 ? 5.853 -13.138 -5.926 1.00 71.25 282 GLU A CA 1
ATOM 2220 C C . GLU A 1 282 ? 4.525 -13.362 -5.195 1.00 71.25 282 GLU A C 1
ATOM 2222 O O . GLU A 1 282 ? 3.517 -12.716 -5.497 1.00 71.25 282 GLU A O 1
ATOM 2227 N N . GLU A 1 283 ? 4.507 -14.304 -4.251 1.00 63.47 283 GLU A N 1
ATOM 2228 C CA . GLU A 1 283 ? 3.364 -14.463 -3.354 1.00 63.47 283 GLU A CA 1
ATOM 2229 C C . GLU A 1 283 ? 3.332 -13.304 -2.352 1.00 63.47 283 GLU A C 1
ATOM 2231 O O . GLU A 1 283 ? 4.254 -13.104 -1.557 1.00 63.47 283 GLU A O 1
ATOM 2236 N N . CYS A 1 284 ? 2.243 -12.549 -2.430 1.00 62.72 284 CYS A N 1
ATOM 2237 C CA . CYS A 1 284 ? 1.683 -11.759 -1.351 1.00 62.72 284 CYS A CA 1
ATOM 2238 C C . CYS A 1 284 ? 0.577 -12.600 -0.668 1.00 62.72 284 CYS A C 1
ATOM 2240 O O . CYS A 1 284 ? 0.218 -12.270 0.477 1.00 62.72 284 CYS A O 1
#

Secondary structure (DSSP, 8-state):
-------HHHHHHHHHHHHHH--SSEEEEEEEE-TTS-EEEEEHHHHHH-GGGGGGGGG-EEEEEE----EEEEETTB--SEEEE-TT-EEEEEEEEEEEEEEEEEEETT-SS-EEEEEEEEEEEEEEEPPSS-EEEEEEEEEEETTS-EEEEEEEEEE-SEEEEEEEES---TT-EEEEEEEEEHHHHHHHHHHHHHTT--EEEEEEEEEE-SS-EEEEEEEEEE-SHHHHHHHHHHHHHHHTT-SEEEEEEEEEEEEEP-HHHHHHHTTS--EEEEEEEEE-